Protein AF-A0A3M0CHN2-F1 (afdb_monomer)

Structure (mmCIF, N/CA/C/O backbone):
data_AF-A0A3M0CHN2-F1
#
_entry.id   AF-A0A3M0CHN2-F1
#
loop_
_atom_site.group_PDB
_atom_site.id
_atom_site.type_symbol
_atom_site.label_atom_id
_atom_site.label_alt_id
_atom_site.label_comp_id
_atom_site.label_asym_id
_atom_site.label_entity_id
_atom_site.label_seq_id
_atom_site.pdbx_PDB_ins_code
_atom_site.Cartn_x
_atom_site.Cartn_y
_atom_site.Cartn_z
_atom_site.occupancy
_atom_site.B_iso_or_equiv
_atom_site.auth_seq_id
_atom_site.auth_comp_id
_atom_site.auth_asym_id
_atom_site.auth_atom_id
_atom_site.pdbx_PDB_model_num
ATOM 1 N N . MET A 1 1 ? -21.855 -8.009 4.825 1.00 57.22 1 MET A N 1
ATOM 2 C CA . MET A 1 1 ? -21.077 -6.901 5.415 1.00 57.22 1 MET A CA 1
ATOM 3 C C . MET A 1 1 ? -20.433 -6.130 4.269 1.00 57.22 1 MET A C 1
ATOM 5 O O . MET A 1 1 ? -20.207 -6.761 3.239 1.00 57.22 1 MET A O 1
ATOM 9 N N . PRO A 1 2 ? -20.265 -4.800 4.353 1.00 64.38 2 PRO A N 1
ATOM 10 C CA . PRO A 1 2 ? -19.537 -4.045 3.330 1.00 64.38 2 PRO A CA 1
ATOM 11 C C . PRO A 1 2 ? -18.093 -4.560 3.197 1.00 64.38 2 PRO A C 1
ATOM 13 O O . PRO A 1 2 ? -17.496 -4.955 4.189 1.00 64.38 2 PRO A O 1
ATOM 16 N N . SER A 1 3 ? -17.553 -4.585 1.976 1.00 81.06 3 SER A N 1
ATOM 17 C CA . SER A 1 3 ? -16.160 -4.993 1.714 1.00 81.06 3 SER A CA 1
ATOM 18 C C . SER A 1 3 ? -15.167 -3.911 2.187 1.00 81.06 3 SER A C 1
ATOM 20 O O . SER A 1 3 ? -15.512 -2.721 2.086 1.00 81.06 3 SER A O 1
ATOM 22 N N . PRO A 1 4 ? -13.936 -4.266 2.624 1.00 80.00 4 PRO A N 1
ATOM 23 C CA . PRO A 1 4 ? -12.844 -3.310 2.846 1.00 80.00 4 PRO A CA 1
ATOM 24 C C . PRO A 1 4 ? -12.641 -2.350 1.668 1.00 80.00 4 PRO A C 1
ATOM 26 O O . PRO A 1 4 ? -12.411 -1.164 1.883 1.00 80.00 4 PRO A O 1
ATOM 29 N N . ALA A 1 5 ? -12.865 -2.830 0.441 1.00 82.88 5 ALA A N 1
ATOM 30 C CA . ALA A 1 5 ? -12.918 -2.073 -0.813 1.00 82.88 5 ALA A CA 1
ATOM 31 C C . ALA A 1 5 ? -13.613 -0.710 -0.736 1.00 82.88 5 ALA A C 1
ATOM 33 O O . ALA A 1 5 ? -13.232 0.250 -1.401 1.00 82.88 5 ALA A O 1
ATOM 34 N N . THR A 1 6 ? -14.670 -0.615 0.075 1.00 83.06 6 THR A N 1
ATOM 35 C CA . THR A 1 6 ? -15.456 0.616 0.229 1.00 83.06 6 THR A CA 1
ATOM 36 C C . THR A 1 6 ? -14.628 1.780 0.781 1.00 83.06 6 THR A C 1
ATOM 38 O O . THR A 1 6 ? -14.956 2.941 0.526 1.00 83.06 6 THR A O 1
ATOM 41 N N . LEU A 1 7 ? -13.522 1.483 1.472 1.00 82.62 7 LEU A N 1
ATOM 42 C CA . LEU A 1 7 ? -12.556 2.462 1.966 1.00 82.62 7 LEU A CA 1
ATOM 43 C C . LEU A 1 7 ? -11.724 3.101 0.840 1.00 82.62 7 LEU A C 1
ATOM 45 O O . LEU A 1 7 ? -11.161 4.172 1.057 1.00 82.62 7 LEU A O 1
ATOM 49 N N . LEU A 1 8 ? -11.690 2.509 -0.363 1.00 83.81 8 LEU A N 1
ATOM 50 C CA . LEU A 1 8 ? -10.967 3.045 -1.525 1.00 83.81 8 LEU A CA 1
ATOM 51 C C . LEU A 1 8 ? -11.693 4.218 -2.214 1.00 83.81 8 LEU A C 1
ATOM 53 O O . LEU A 1 8 ? -11.117 4.895 -3.062 1.00 83.81 8 LEU A O 1
ATOM 57 N N . THR A 1 9 ? -12.950 4.506 -1.852 1.00 78.31 9 THR A N 1
ATOM 58 C CA . THR A 1 9 ? -13.729 5.623 -2.422 1.00 78.31 9 THR A CA 1
ATOM 59 C C . THR A 1 9 ? -13.931 6.748 -1.391 1.00 78.31 9 THR A C 1
ATOM 61 O O . THR A 1 9 ? -14.669 6.545 -0.424 1.00 78.31 9 THR A O 1
ATOM 64 N N . PRO A 1 10 ? -13.313 7.942 -1.536 1.00 68.69 10 PRO A N 1
ATOM 65 C CA . PRO A 1 10 ? -13.285 8.913 -0.441 1.00 68.69 10 PRO A CA 1
ATOM 66 C C . PRO A 1 10 ? -14.470 9.898 -0.415 1.00 68.69 10 PRO A C 1
ATOM 68 O O . PRO A 1 10 ? -14.934 10.390 -1.447 1.00 68.69 10 PRO A O 1
ATOM 71 N N . ARG A 1 11 ? -14.886 10.270 0.810 1.00 56.06 11 ARG A N 1
ATOM 72 C CA . ARG A 1 11 ? -15.538 11.563 1.129 1.00 56.06 11 ARG A CA 1
ATOM 73 C C . ARG A 1 11 ? -14.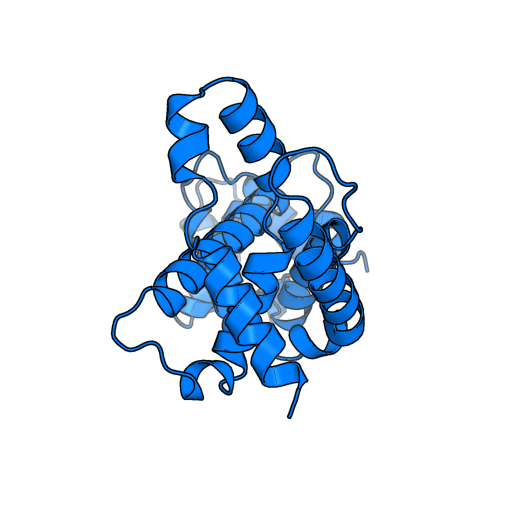883 12.265 2.334 1.00 56.06 11 ARG A C 1
ATOM 75 O O . ARG A 1 11 ? -14.636 13.457 2.235 1.00 56.06 11 ARG A O 1
ATOM 82 N N . GLU A 1 12 ? -14.517 11.539 3.398 1.00 62.62 12 GLU A N 1
ATOM 83 C CA . GLU A 1 12 ? -13.697 11.970 4.556 1.00 62.62 12 GLU A CA 1
ATOM 84 C C . GLU A 1 12 ? -13.064 10.714 5.197 1.00 62.62 12 GLU A C 1
ATOM 86 O O . GLU A 1 12 ? -13.723 9.677 5.210 1.00 62.62 12 GLU A O 1
ATOM 91 N N . GLY A 1 13 ? -11.826 10.770 5.719 1.00 81.75 13 GLY A N 1
ATOM 92 C CA . GLY A 1 13 ? -11.141 9.553 6.210 1.00 81.75 13 GLY A CA 1
ATOM 93 C C . GLY A 1 13 ? -10.117 9.708 7.340 1.00 81.75 13 GLY A C 1
ATOM 94 O O . GLY A 1 13 ? -9.654 8.695 7.854 1.00 81.75 13 GLY A O 1
ATOM 95 N N . ARG A 1 14 ? -9.781 10.931 7.790 1.00 90.44 14 ARG A N 1
ATOM 96 C CA . ARG A 1 14 ? -8.615 11.143 8.675 1.00 90.44 14 ARG A CA 1
ATOM 97 C C . ARG A 1 14 ? -8.665 10.327 9.963 1.00 90.44 14 ARG A C 1
ATOM 99 O O . ARG A 1 14 ? -7.688 9.678 10.304 1.00 90.44 14 ARG A O 1
ATOM 106 N N . THR A 1 15 ? -9.801 10.329 10.658 1.00 92.25 15 THR A N 1
ATOM 107 C CA . THR A 1 15 ? -9.949 9.563 11.902 1.00 92.25 15 THR A CA 1
ATOM 108 C C . THR A 1 15 ? -9.835 8.056 11.673 1.00 92.25 15 THR A C 1
ATOM 110 O O . THR A 1 15 ? -9.269 7.375 12.516 1.00 92.25 15 THR A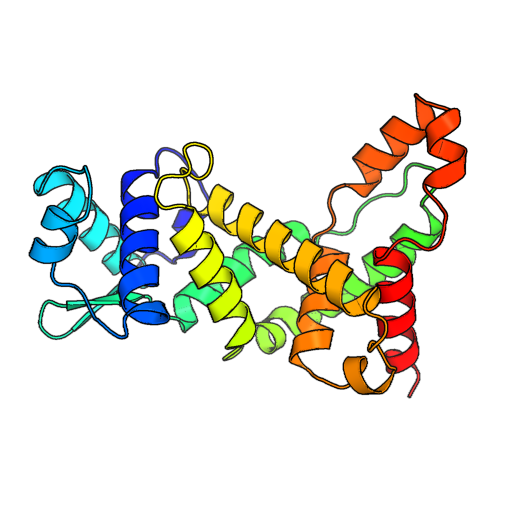 O 1
ATOM 113 N N . GLN A 1 16 ? -10.348 7.525 10.557 1.00 92.94 16 GLN A N 1
ATOM 114 C CA . GLN A 1 16 ? -10.205 6.100 10.235 1.00 92.94 16 GLN A CA 1
ATOM 115 C C . GLN A 1 16 ? -8.744 5.752 9.952 1.00 92.94 16 GLN A C 1
ATOM 117 O O . GLN A 1 16 ? -8.240 4.786 10.510 1.00 92.94 16 GLN A O 1
ATOM 122 N N . THR A 1 17 ? -8.064 6.576 9.156 1.00 94.44 17 THR A N 1
ATOM 123 C CA . THR A 1 17 ? -6.641 6.421 8.836 1.00 94.44 17 THR A CA 1
ATOM 124 C C . THR A 1 17 ? -5.770 6.483 10.090 1.00 94.44 17 THR A C 1
ATOM 126 O O . THR A 1 17 ? -4.946 5.603 10.291 1.00 94.44 17 THR A O 1
ATOM 129 N N . ASP A 1 18 ? -6.006 7.449 10.986 1.00 94.88 18 ASP A N 1
ATOM 130 C CA . ASP A 1 18 ? -5.275 7.549 12.257 1.00 94.88 18 ASP A CA 1
ATOM 131 C C . ASP A 1 18 ? -5.516 6.323 13.160 1.00 94.88 18 ASP A C 1
ATOM 133 O O . ASP A 1 18 ? -4.586 5.841 13.798 1.00 94.88 18 ASP A O 1
ATOM 137 N N . ILE A 1 19 ? -6.750 5.798 13.207 1.00 95.81 19 ILE A N 1
ATOM 138 C CA . ILE A 1 19 ? -7.059 4.567 13.955 1.00 95.81 19 ILE A CA 1
ATOM 139 C C . ILE A 1 19 ? -6.325 3.368 13.354 1.00 95.81 19 ILE A C 1
ATOM 141 O O . ILE A 1 19 ? -5.732 2.600 14.103 1.00 95.81 19 ILE A O 1
ATOM 145 N N . LEU A 1 20 ? -6.353 3.203 12.029 1.00 96.62 20 LEU A N 1
ATOM 146 C CA . LEU A 1 20 ? -5.645 2.115 11.352 1.00 96.62 20 LEU A CA 1
ATOM 147 C C . LEU A 1 20 ? -4.131 2.227 11.551 1.00 96.62 20 LEU A C 1
ATOM 149 O O . LEU A 1 20 ? -3.498 1.222 11.842 1.00 96.62 20 LEU A O 1
ATOM 153 N N . GLY A 1 21 ? -3.563 3.432 11.482 1.00 97.00 21 GLY A N 1
ATOM 154 C CA . GLY A 1 21 ? -2.145 3.664 11.755 1.00 97.00 21 GLY A CA 1
ATOM 155 C C . GLY A 1 21 ? -1.736 3.313 13.184 1.00 97.00 21 GLY A C 1
ATOM 156 O O . GLY A 1 21 ? -0.715 2.662 13.389 1.00 97.00 21 GLY A O 1
ATOM 157 N N . GLU A 1 22 ? -2.552 3.673 14.176 1.00 97.25 22 GLU A N 1
ATOM 158 C CA . GLU A 1 22 ? -2.274 3.329 15.576 1.00 97.25 22 GLU A CA 1
ATOM 159 C C . GLU A 1 22 ? -2.467 1.833 15.863 1.00 97.25 22 GLU A C 1
ATOM 161 O O . GLU A 1 22 ? -1.692 1.242 16.612 1.00 97.25 22 GLU A O 1
ATOM 166 N N . LEU A 1 23 ? -3.464 1.194 15.240 1.00 97.62 23 LEU A N 1
ATOM 167 C CA . LEU A 1 23 ? -3.626 -0.260 15.316 1.00 97.62 23 LEU A CA 1
ATOM 168 C C . LEU A 1 23 ? -2.467 -0.996 14.637 1.00 97.62 23 LEU A C 1
ATOM 170 O O . LEU A 1 23 ? -1.987 -1.979 15.192 1.00 97.62 23 LEU A O 1
ATOM 174 N N . ALA A 1 24 ? -1.993 -0.506 13.487 1.00 97.81 24 ALA A N 1
ATOM 175 C CA . ALA A 1 24 ? -0.838 -1.065 12.796 1.00 97.81 24 ALA A CA 1
ATOM 176 C C . ALA A 1 24 ? 0.424 -0.954 13.662 1.00 97.81 24 ALA A C 1
ATOM 178 O O . ALA A 1 24 ? 1.107 -1.953 13.862 1.00 97.81 24 ALA A O 1
ATOM 179 N N . ARG A 1 25 ? 0.690 0.216 14.260 1.00 97.62 25 ARG A N 1
ATOM 180 C CA . ARG A 1 25 ? 1.817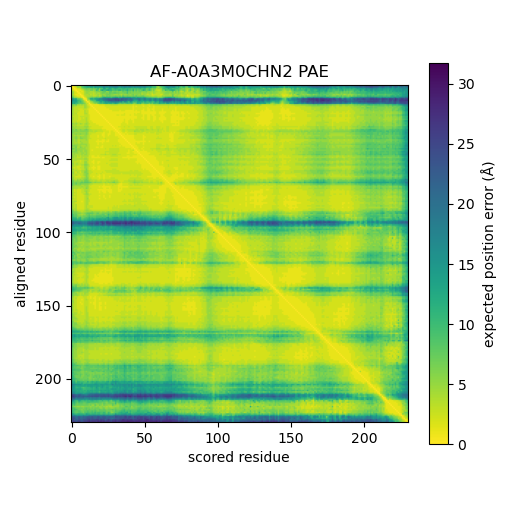 0.389 15.190 1.00 97.62 25 ARG A CA 1
ATOM 181 C C . ARG A 1 25 ? 1.743 -0.601 16.350 1.00 97.62 25 ARG A C 1
ATOM 183 O O . ARG A 1 25 ? 2.700 -1.328 16.597 1.00 97.62 25 ARG A O 1
ATOM 190 N N . ALA A 1 26 ? 0.605 -0.657 17.040 1.00 97.38 26 ALA A N 1
ATOM 191 C CA . ALA A 1 26 ? 0.453 -1.554 18.178 1.00 97.38 26 ALA A CA 1
ATOM 192 C C . ALA A 1 26 ? 0.650 -3.025 17.779 1.00 97.38 26 ALA A C 1
ATOM 194 O O . ALA A 1 26 ? 1.383 -3.745 18.447 1.00 97.38 26 ALA A O 1
ATOM 195 N N . GLN A 1 27 ? 0.049 -3.462 16.671 1.00 97.56 27 GLN A N 1
ATOM 196 C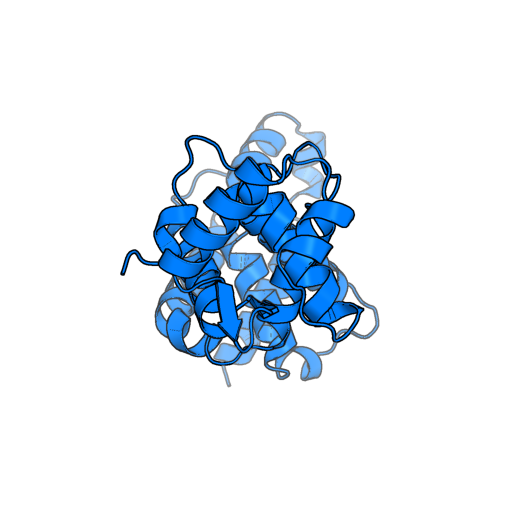 CA . GLN A 1 27 ? 0.109 -4.855 16.229 1.00 97.56 27 GLN A CA 1
ATOM 197 C C . GLN A 1 27 ? 1.496 -5.264 15.720 1.00 97.56 27 GLN A C 1
ATOM 199 O O . GLN A 1 27 ? 1.989 -6.316 16.124 1.00 97.56 27 GLN A O 1
ATOM 204 N N . PHE A 1 28 ? 2.111 -4.463 14.846 1.00 96.69 28 PHE A N 1
ATOM 205 C CA . PHE A 1 28 ? 3.305 -4.866 14.094 1.00 96.69 28 PHE A CA 1
ATOM 206 C C . PHE A 1 28 ? 4.625 -4.392 14.723 1.00 96.69 28 PHE A C 1
ATOM 208 O O . PHE A 1 28 ? 5.610 -5.122 14.634 1.00 96.69 28 PHE A O 1
ATOM 215 N N . ASP A 1 29 ? 4.649 -3.243 15.414 1.00 95.88 29 ASP A N 1
ATOM 216 C CA . ASP A 1 29 ? 5.860 -2.750 16.097 1.00 95.88 29 ASP A CA 1
ATOM 217 C C . ASP A 1 29 ? 5.890 -3.135 17.584 1.00 95.88 29 ASP A C 1
ATOM 219 O O . ASP A 1 29 ? 6.948 -3.461 18.127 1.00 95.88 29 ASP A O 1
ATOM 223 N N . GLU A 1 30 ? 4.741 -3.079 18.268 1.00 96.50 30 GLU A N 1
ATOM 224 C CA . GLU A 1 30 ? 4.663 -3.261 19.729 1.00 96.50 30 GLU A CA 1
ATOM 225 C C . GLU A 1 30 ? 4.250 -4.689 20.136 1.00 96.50 30 GLU A C 1
ATOM 227 O O . GLU A 1 30 ? 4.478 -5.095 21.277 1.00 96.50 30 GLU A O 1
ATOM 232 N N . GLY A 1 31 ? 3.668 -5.472 19.220 1.00 95.31 31 GLY A N 1
ATOM 233 C CA . GLY A 1 31 ? 3.130 -6.806 19.512 1.00 95.31 31 GLY A CA 1
ATOM 234 C C . GLY A 1 31 ? 1.909 -6.782 20.443 1.00 95.31 31 GLY A C 1
ATOM 235 O O . GLY A 1 31 ? 1.647 -7.746 21.166 1.00 95.31 31 GLY A O 1
ATOM 236 N N . GLU A 1 32 ? 1.171 -5.672 20.457 1.00 95.06 32 GLU A N 1
ATOM 237 C CA . GLU A 1 32 ? 0.014 -5.418 21.309 1.00 95.06 32 GLU A CA 1
ATOM 238 C C . GLU A 1 32 ? -1.297 -5.368 20.510 1.00 95.06 32 GLU A C 1
ATOM 240 O O . GLU A 1 32 ? -1.342 -5.101 19.312 1.00 95.06 32 GLU A O 1
ATOM 245 N N . GLN A 1 33 ? -2.415 -5.574 21.208 1.00 95.75 33 GLN A N 1
ATOM 246 C CA . GLN A 1 33 ? -3.750 -5.291 20.680 1.00 95.75 33 GLN A CA 1
ATOM 247 C C . GLN A 1 33 ? -4.450 -4.276 21.575 1.00 95.75 33 GLN A C 1
ATOM 249 O O . GLN A 1 33 ? -4.505 -4.448 22.801 1.00 95.75 33 GLN A O 1
ATOM 254 N N . LEU A 1 34 ? -5.049 -3.253 20.971 1.00 96.38 34 LEU A N 1
ATOM 255 C CA . LEU A 1 34 ? -5.567 -2.104 21.709 1.00 96.38 34 LEU A CA 1
ATOM 256 C C . LEU A 1 34 ? -7.053 -2.231 22.027 1.00 96.38 34 LEU A C 1
ATOM 258 O O . LEU A 1 34 ? -7.876 -2.600 21.195 1.00 96.38 34 LEU A O 1
ATOM 262 N N . ARG A 1 35 ? -7.435 -1.831 23.232 1.00 96.56 35 ARG A N 1
ATOM 263 C CA . ARG A 1 35 ? -8.817 -1.536 23.612 1.00 96.56 35 ARG A CA 1
ATOM 264 C C . ARG A 1 35 ? -9.209 -0.158 23.097 1.00 96.56 35 ARG A C 1
ATOM 266 O O . ARG A 1 35 ? -8.384 0.739 22.953 1.00 96.56 35 ARG A O 1
ATOM 273 N N . GLN A 1 36 ? -10.514 0.083 22.968 1.00 95.50 36 GLN A N 1
ATOM 274 C CA . GLN A 1 36 ? -11.023 1.402 22.565 1.00 95.50 36 GLN A CA 1
ATOM 275 C C . GLN A 1 36 ? -10.527 2.541 23.469 1.00 95.50 36 GLN A C 1
ATOM 277 O O . GLN A 1 36 ? -10.271 3.639 22.991 1.00 95.50 36 GLN A O 1
ATOM 282 N N . ARG A 1 37 ? -10.415 2.298 24.781 1.00 96.19 37 ARG A N 1
ATOM 283 C CA . ARG A 1 37 ? -9.900 3.304 25.718 1.00 96.19 37 ARG A CA 1
ATOM 284 C C . ARG A 1 37 ? -8.453 3.679 25.390 1.00 96.19 37 ARG A C 1
ATOM 286 O O . ARG A 1 37 ? -8.139 4.857 25.407 1.00 96.19 37 ARG A O 1
ATOM 293 N N . GLU A 1 38 ? -7.619 2.698 25.065 1.00 97.62 38 GLU A N 1
ATOM 294 C CA . GLU A 1 38 ? -6.212 2.921 24.722 1.00 97.62 38 GLU A CA 1
ATOM 295 C C . GLU A 1 38 ? -6.106 3.717 23.413 1.00 97.62 38 GLU A C 1
ATOM 297 O O . GLU A 1 38 ? -5.375 4.698 23.365 1.00 97.62 38 GLU A O 1
ATOM 302 N N . LEU A 1 39 ? -6.935 3.413 22.406 1.00 95.81 39 LEU A N 1
ATOM 303 C CA . LEU A 1 39 ? -7.033 4.233 21.187 1.00 95.81 39 LEU A CA 1
ATOM 304 C C . LEU A 1 39 ? -7.418 5.693 21.482 1.00 95.81 39 LEU A C 1
ATOM 306 O O . LEU A 1 39 ? -6.871 6.608 20.877 1.00 95.81 39 LEU A O 1
ATOM 310 N N . VAL A 1 40 ? -8.352 5.929 22.409 1.00 96.38 40 VAL A N 1
ATOM 311 C CA . VAL A 1 40 ? -8.747 7.291 22.820 1.00 96.38 40 VAL A CA 1
ATOM 312 C C . VAL A 1 40 ? -7.612 8.019 23.538 1.00 96.38 40 VAL A C 1
ATOM 314 O O . VAL A 1 40 ? -7.477 9.225 23.370 1.00 96.38 40 VAL A O 1
ATOM 317 N N . ASP A 1 41 ? -6.810 7.301 24.322 1.00 96.25 41 ASP A N 1
ATOM 318 C CA . ASP A 1 41 ? -5.687 7.880 25.061 1.00 96.25 41 ASP A CA 1
ATOM 319 C C . ASP A 1 41 ? -4.500 8.213 24.127 1.00 96.25 41 ASP A C 1
ATOM 321 O O . ASP A 1 41 ? -3.749 9.148 24.405 1.00 96.25 41 ASP A O 1
ATOM 325 N N . ARG A 1 42 ? -4.342 7.480 23.013 1.00 95.00 42 ARG A N 1
ATOM 326 C CA . ARG A 1 42 ? -3.236 7.647 22.048 1.00 95.00 42 ARG A CA 1
ATOM 327 C C . ARG A 1 42 ? -3.547 8.607 20.892 1.00 95.00 42 ARG A C 1
ATOM 329 O O . ARG A 1 42 ? -2.634 9.218 20.340 1.00 95.00 42 ARG A O 1
ATOM 336 N N . LEU A 1 43 ? -4.818 8.769 20.524 1.00 94.00 43 LEU A N 1
ATOM 337 C CA . LEU A 1 43 ? -5.225 9.556 19.357 1.00 94.00 43 LEU A CA 1
ATOM 338 C C . LEU A 1 43 ? -5.767 10.945 19.730 1.00 94.00 43 LEU A C 1
ATOM 340 O O . LEU A 1 43 ? -6.474 11.090 20.725 1.00 94.00 43 LEU A O 1
ATOM 344 N N . PRO A 1 44 ? -5.579 11.974 18.879 1.00 92.06 44 PRO A N 1
ATOM 345 C CA . PRO A 1 44 ? -6.095 13.327 19.119 1.00 92.06 44 PRO A CA 1
ATOM 346 C C . PRO A 1 44 ? -7.615 13.461 18.876 1.00 92.06 44 PRO A C 1
ATOM 348 O O . PRO A 1 44 ? -8.129 14.565 18.685 1.00 92.06 44 PRO A O 1
ATOM 351 N N . HIS A 1 45 ? -8.350 12.347 18.848 1.00 93.25 45 HIS A N 1
ATOM 352 C CA . HIS A 1 45 ? -9.763 12.283 18.476 1.00 93.25 45 HIS A CA 1
ATOM 353 C C . HIS A 1 45 ? -10.657 12.115 19.705 1.00 93.25 45 HIS A C 1
ATOM 355 O O . HIS A 1 45 ? -10.303 11.467 20.685 1.00 93.25 45 HIS A O 1
ATOM 361 N N . SER A 1 46 ? -11.875 12.659 19.649 1.00 94.69 46 SER A N 1
ATOM 362 C CA . SER A 1 46 ? -12.833 12.476 20.745 1.00 94.69 46 SER A CA 1
ATOM 363 C C . SER A 1 46 ? -13.227 11.003 20.923 1.00 94.69 46 SER A C 1
ATOM 365 O O . SER A 1 46 ? -13.321 10.251 19.950 1.00 94.69 46 SER A O 1
ATOM 367 N N . LYS A 1 47 ? -13.591 10.608 22.152 1.00 95.44 47 LYS A N 1
ATOM 368 C CA . LYS A 1 47 ? -14.123 9.264 22.449 1.00 95.44 47 LYS A CA 1
ATOM 369 C C . LYS A 1 47 ? -15.256 8.848 21.504 1.00 95.44 47 LYS A C 1
ATOM 371 O O . LYS A 1 47 ? -15.297 7.699 21.071 1.00 95.44 47 LYS A O 1
ATOM 376 N N . GLY A 1 48 ? -16.170 9.770 21.190 1.00 95.50 48 GLY A N 1
ATOM 377 C CA . GLY A 1 48 ? -17.283 9.516 20.272 1.00 95.50 48 GLY A CA 1
ATOM 378 C C . GLY A 1 48 ? -16.817 9.265 18.836 1.00 95.50 48 GLY A C 1
ATOM 379 O O . GLY A 1 48 ? -17.308 8.343 18.189 1.00 95.50 48 GLY A O 1
ATOM 380 N N . ALA A 1 49 ? -15.830 10.032 18.360 1.00 94.19 49 ALA A N 1
ATOM 381 C CA . ALA A 1 49 ? -15.248 9.854 17.031 1.00 94.19 49 ALA A CA 1
ATOM 382 C C . ALA A 1 49 ? -14.497 8.521 16.907 1.00 94.19 49 ALA A C 1
ATOM 384 O O . ALA A 1 49 ? -14.714 7.805 15.929 1.00 94.19 49 ALA A O 1
ATOM 385 N N . VAL A 1 50 ? -13.690 8.154 17.909 1.00 95.50 50 VAL A N 1
ATOM 386 C CA . VAL A 1 50 ? -13.000 6.853 17.941 1.00 95.50 50 VAL A CA 1
ATOM 387 C C . VAL A 1 50 ? -14.015 5.711 17.961 1.00 95.50 50 VAL A C 1
ATOM 389 O O . VAL A 1 50 ? -13.938 4.817 17.127 1.00 95.50 50 VAL A O 1
ATOM 392 N N . SER A 1 51 ? -15.021 5.776 18.844 1.00 94.12 51 SER A N 1
ATOM 393 C CA . SER A 1 51 ? -16.062 4.742 18.955 1.00 94.12 51 SER A CA 1
ATOM 394 C C . SER A 1 51 ? -16.813 4.509 17.647 1.00 94.12 51 SER A C 1
ATOM 396 O O . SER A 1 51 ? -17.058 3.369 17.270 1.00 94.12 51 SER A O 1
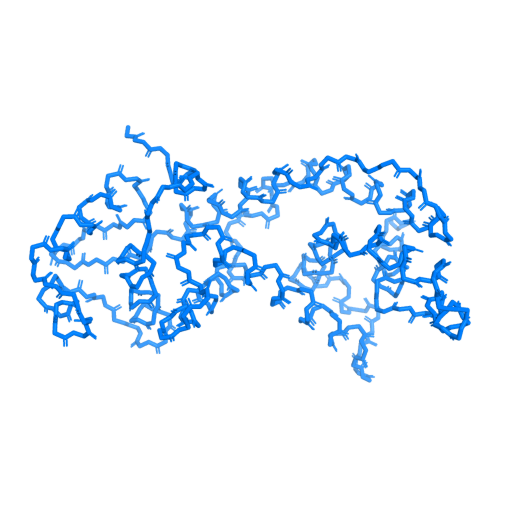ATOM 398 N N . ASN A 1 52 ? -17.202 5.589 16.969 1.00 93.75 52 ASN A N 1
ATOM 399 C CA . ASN A 1 52 ? -17.959 5.505 15.726 1.00 93.75 52 ASN A CA 1
ATOM 400 C C . ASN A 1 52 ? -17.104 4.927 14.589 1.00 93.75 52 ASN A C 1
ATOM 402 O O . ASN A 1 52 ? -17.568 4.085 13.830 1.00 93.75 52 ASN A O 1
ATOM 406 N N . ASN A 1 53 ? -15.850 5.372 14.466 1.00 93.81 53 ASN A N 1
ATOM 407 C CA . ASN A 1 53 ? -14.995 4.959 13.356 1.00 93.81 53 ASN A CA 1
ATOM 408 C C . ASN A 1 53 ? -14.413 3.556 13.538 1.00 93.81 53 ASN A C 1
ATOM 410 O O . ASN A 1 53 ? -14.350 2.830 12.553 1.00 93.81 53 ASN A O 1
ATOM 414 N N . VAL A 1 54 ? -14.065 3.138 14.762 1.00 93.81 54 VAL A N 1
ATOM 415 C CA . VAL A 1 54 ? -13.619 1.754 15.000 1.00 93.81 54 VAL A CA 1
ATOM 416 C C . VAL A 1 54 ? -14.744 0.755 14.716 1.00 93.81 54 VAL A C 1
ATOM 418 O O . VAL A 1 54 ? -14.496 -0.268 14.094 1.00 93.81 54 VAL A O 1
ATOM 421 N N . GLY A 1 55 ? -15.995 1.092 15.066 1.00 91.19 55 GLY A N 1
ATOM 422 C CA . GLY A 1 55 ? -17.164 0.279 14.716 1.00 91.19 55 GLY A CA 1
ATOM 423 C C . GLY A 1 55 ? -17.352 0.157 13.203 1.00 91.19 55 GLY A C 1
ATOM 424 O O . GLY A 1 55 ? -17.483 -0.946 12.692 1.00 91.19 55 GLY A O 1
ATOM 425 N N . LYS A 1 56 ? -17.252 1.272 12.466 1.00 91.56 56 LYS A N 1
ATOM 426 C CA . LYS A 1 56 ? -17.313 1.253 10.994 1.00 91.56 56 LYS A CA 1
ATOM 427 C C . LYS A 1 56 ? -16.205 0.413 10.360 1.00 91.56 56 LYS A C 1
ATOM 429 O O . LYS A 1 56 ? -16.465 -0.266 9.379 1.00 91.56 56 LYS A O 1
ATOM 434 N N . LEU A 1 57 ? -14.981 0.485 10.883 1.00 93.25 57 LEU A N 1
ATOM 435 C CA . LEU A 1 57 ? -13.855 -0.322 10.398 1.00 93.25 57 LEU A CA 1
ATOM 436 C C . LEU A 1 57 ? -14.038 -1.812 10.722 1.00 93.25 57 LEU A C 1
ATOM 438 O O . LEU A 1 57 ? -13.625 -2.669 9.943 1.00 93.25 57 LEU A O 1
ATOM 442 N N . ALA A 1 58 ? -14.689 -2.125 11.843 1.00 93.44 58 ALA A N 1
ATOM 443 C CA . ALA A 1 58 ? -15.077 -3.493 12.154 1.00 93.44 58 ALA A CA 1
ATOM 444 C C . ALA A 1 58 ? -16.175 -4.005 11.211 1.00 93.44 58 ALA A C 1
ATOM 446 O O . ALA A 1 58 ? -16.099 -5.134 10.732 1.00 93.44 58 ALA A O 1
ATOM 447 N N . ASP A 1 59 ? -17.144 -3.157 10.854 1.00 91.38 59 ASP A N 1
ATOM 448 C CA . ASP A 1 59 ? -18.201 -3.502 9.897 1.00 91.38 59 ASP A CA 1
ATOM 449 C C . ASP A 1 59 ? -17.657 -3.816 8.491 1.00 91.38 59 ASP A C 1
ATOM 451 O O . ASP A 1 59 ? -18.296 -4.571 7.754 1.00 91.38 59 ASP A O 1
ATOM 455 N N . THR A 1 60 ? -16.499 -3.260 8.101 1.00 90.25 60 THR A N 1
ATOM 456 C CA . THR A 1 60 ? -15.838 -3.607 6.829 1.00 90.25 60 THR A CA 1
ATOM 457 C C . THR A 1 60 ? -15.049 -4.912 6.895 1.00 90.25 60 THR A C 1
ATOM 459 O O . THR A 1 60 ? -14.579 -5.376 5.863 1.00 90.25 60 THR A O 1
ATOM 462 N N . GLY A 1 61 ? -14.854 -5.490 8.083 1.00 92.25 61 GLY A N 1
ATOM 463 C CA . GLY A 1 61 ? -14.002 -6.663 8.294 1.00 92.25 61 GLY A CA 1
ATOM 464 C C . GLY A 1 61 ? -12.497 -6.380 8.252 1.00 92.25 61 GLY A C 1
ATOM 465 O O . GLY A 1 61 ? -11.719 -7.313 8.383 1.00 92.25 61 GLY A O 1
ATOM 466 N N . LEU A 1 62 ? -12.074 -5.116 8.101 1.00 94.69 62 LEU A N 1
ATOM 467 C CA . LEU A 1 62 ? -10.649 -4.751 8.119 1.00 94.69 62 LEU A CA 1
ATOM 468 C C . LEU A 1 62 ? -10.088 -4.742 9.547 1.00 94.69 62 LEU A C 1
ATOM 470 O O . LEU A 1 62 ? -8.907 -4.998 9.761 1.00 94.69 62 LEU A O 1
ATOM 474 N N . VAL A 1 63 ? -10.937 -4.429 10.525 1.00 96.50 63 VAL A N 1
ATOM 475 C CA . VAL A 1 63 ? -10.595 -4.477 11.946 1.00 96.50 63 VAL A CA 1
ATOM 476 C C . VAL A 1 63 ? -11.405 -5.582 12.609 1.00 96.50 63 VAL A C 1
ATOM 478 O O . VAL A 1 63 ? -12.624 -5.634 12.481 1.00 96.50 63 VAL A O 1
ATOM 481 N N . VAL A 1 64 ? -10.743 -6.451 13.360 1.00 96.56 64 VAL A N 1
ATOM 482 C CA . VAL A 1 64 ? -11.390 -7.529 14.115 1.00 96.56 64 VAL A CA 1
ATOM 483 C C . VAL A 1 64 ? -11.372 -7.178 15.593 1.00 96.56 64 VAL A C 1
ATOM 485 O O . VAL A 1 64 ? -10.385 -6.645 16.102 1.00 96.56 64 VAL A O 1
ATOM 488 N N . GLN A 1 65 ? -12.482 -7.462 16.279 1.00 95.19 65 GLN A N 1
ATOM 489 C CA . GLN A 1 65 ? -12.603 -7.289 17.720 1.00 95.19 65 GLN A CA 1
ATOM 490 C C . GLN A 1 65 ? -12.686 -8.643 18.430 1.00 95.19 65 GLN A C 1
ATOM 492 O O . GLN A 1 65 ? -13.648 -9.385 18.245 1.00 95.19 65 GLN A O 1
ATOM 497 N N . GLU A 1 66 ? -11.730 -8.908 19.315 1.00 93.44 66 GLU A N 1
ATOM 498 C CA . GLU A 1 66 ? -11.660 -10.104 20.163 1.00 93.44 66 GLU A CA 1
ATOM 499 C C . GLU A 1 66 ? -11.378 -9.657 21.606 1.00 93.44 66 GLU A C 1
ATOM 501 O O . GLU A 1 66 ? -10.511 -8.821 21.845 1.00 93.44 66 GLU A O 1
ATOM 506 N N . ASP A 1 67 ? -12.157 -10.127 22.586 1.00 91.69 67 ASP A N 1
ATOM 507 C CA . ASP A 1 67 ? -11.990 -9.775 24.011 1.00 91.69 67 ASP A CA 1
ATOM 508 C C . ASP A 1 67 ? -11.850 -8.262 24.298 1.00 91.69 67 ASP A C 1
ATOM 510 O O . ASP A 1 67 ? -11.067 -7.808 25.142 1.00 91.69 67 ASP A O 1
ATOM 514 N N . HIS A 1 68 ? -12.652 -7.458 23.590 1.00 91.75 68 HIS A N 1
ATOM 515 C CA . HIS A 1 68 ? -12.647 -5.988 23.628 1.00 91.75 68 HIS A CA 1
ATOM 516 C C . HIS A 1 68 ? -11.357 -5.317 23.135 1.00 91.75 68 HIS A C 1
ATOM 518 O O . HIS A 1 68 ? -11.180 -4.110 23.347 1.00 91.75 68 HIS A O 1
ATOM 524 N N . ARG A 1 69 ? -10.480 -6.069 22.476 1.00 96.19 69 ARG A N 1
ATOM 525 C CA . ARG A 1 69 ? -9.277 -5.584 21.809 1.00 96.19 69 ARG A CA 1
ATOM 526 C C . ARG A 1 69 ? -9.480 -5.605 20.303 1.00 96.19 69 ARG A C 1
ATOM 528 O O . ARG A 1 69 ? -10.229 -6.429 19.791 1.00 96.19 69 ARG A O 1
ATOM 535 N N . TYR A 1 70 ? -8.851 -4.661 19.625 1.00 97.19 70 TYR A N 1
ATOM 536 C CA . TYR A 1 70 ? -8.920 -4.489 18.186 1.00 97.19 70 TYR A CA 1
ATOM 537 C C . TYR A 1 70 ? -7.567 -4.820 17.567 1.00 97.19 70 TYR A C 1
ATOM 539 O O . TYR A 1 70 ? -6.526 -4.456 18.120 1.00 97.19 70 TYR A O 1
ATOM 547 N N . ARG A 1 71 ? -7.612 -5.476 16.409 1.00 96.38 71 ARG A N 1
ATOM 548 C CA . ARG A 1 71 ? -6.465 -5.751 15.538 1.00 96.38 71 ARG A CA 1
ATOM 549 C C . ARG A 1 71 ? -6.859 -5.560 14.079 1.00 96.38 71 ARG A C 1
ATOM 551 O O . ARG A 1 71 ? -8.048 -5.616 13.758 1.00 96.38 71 ARG A O 1
ATOM 558 N N . ILE A 1 72 ? -5.880 -5.355 13.212 1.00 97.19 72 ILE A N 1
ATOM 559 C CA . ILE A 1 72 ? -6.079 -5.388 11.765 1.00 97.19 72 ILE A CA 1
ATOM 560 C C . ILE A 1 72 ? -6.144 -6.851 11.321 1.00 97.19 72 ILE A C 1
ATOM 562 O O . ILE A 1 72 ? -5.378 -7.701 11.784 1.00 97.19 72 ILE A O 1
ATOM 566 N N . ASP A 1 73 ? -7.095 -7.150 10.444 1.00 96.88 73 ASP A N 1
ATOM 567 C CA . ASP A 1 73 ? -7.139 -8.420 9.735 1.00 96.88 73 ASP A CA 1
ATOM 568 C C . ASP A 1 73 ? -6.221 -8.355 8.511 1.00 96.88 73 ASP A C 1
ATOM 570 O O . ASP A 1 73 ? -6.441 -7.565 7.593 1.00 96.88 73 ASP A O 1
ATOM 574 N N . GLU A 1 74 ? -5.160 -9.158 8.525 1.00 96.69 74 GLU A N 1
ATOM 575 C CA . GLU A 1 74 ? -4.118 -9.142 7.495 1.00 96.69 74 GLU A CA 1
ATOM 576 C C . GLU A 1 74 ? -4.635 -9.615 6.134 1.00 96.69 74 GLU A C 1
ATOM 578 O O . GLU A 1 74 ? -4.234 -9.076 5.104 1.00 96.69 74 GLU A O 1
ATOM 583 N N . VAL A 1 75 ? -5.586 -10.553 6.115 1.00 95.31 75 VAL A N 1
ATOM 584 C CA . VAL A 1 75 ? -6.201 -11.036 4.872 1.00 95.31 75 VAL A CA 1
ATOM 585 C C . VAL A 1 75 ? -7.045 -9.926 4.254 1.00 95.31 75 VAL A C 1
ATOM 587 O O . VAL A 1 75 ? -6.885 -9.609 3.077 1.00 95.31 75 VAL A O 1
ATOM 590 N N . ALA A 1 76 ? -7.886 -9.267 5.055 1.00 94.94 76 ALA A N 1
ATOM 591 C CA . ALA A 1 76 ? -8.681 -8.128 4.601 1.00 94.94 76 ALA A CA 1
ATOM 592 C C . ALA A 1 76 ? -7.811 -6.932 4.171 1.00 94.94 76 ALA A C 1
ATOM 594 O O . ALA A 1 76 ? -8.187 -6.191 3.259 1.00 94.94 76 ALA A O 1
ATOM 595 N N . LEU A 1 77 ? -6.657 -6.738 4.817 1.00 96.00 77 LEU A N 1
ATOM 596 C CA . LEU A 1 77 ? -5.677 -5.709 4.469 1.00 96.00 77 LEU A CA 1
ATOM 597 C C . LEU A 1 77 ? -5.025 -5.985 3.105 1.00 96.00 77 LEU A C 1
ATOM 599 O O . LEU A 1 77 ? -4.937 -5.078 2.273 1.00 96.00 77 LEU A O 1
ATOM 603 N N . LEU A 1 78 ? -4.610 -7.229 2.854 1.00 96.00 78 LEU A N 1
ATOM 604 C CA . LEU A 1 78 ? -4.070 -7.648 1.559 1.00 96.00 78 LEU A CA 1
ATOM 605 C C . LEU A 1 78 ? -5.128 -7.557 0.460 1.00 96.00 78 LEU A C 1
ATOM 607 O O . LEU A 1 78 ? -4.834 -7.043 -0.616 1.00 96.00 78 LEU A O 1
ATOM 611 N N . ASP A 1 79 ? -6.367 -7.968 0.734 1.00 94.81 79 ASP A N 1
ATOM 612 C CA . ASP A 1 79 ? -7.474 -7.846 -0.219 1.00 94.81 79 ASP A CA 1
ATOM 613 C C . ASP A 1 79 ? -7.777 -6.388 -0.581 1.00 94.81 79 ASP A C 1
ATOM 615 O O . ASP A 1 79 ? -7.965 -6.065 -1.756 1.00 94.81 79 ASP A O 1
ATOM 619 N N . LEU A 1 80 ? -7.769 -5.489 0.407 1.00 94.44 80 LEU A N 1
ATOM 620 C CA . LEU A 1 80 ? -7.917 -4.052 0.181 1.00 94.44 80 LEU A CA 1
ATOM 621 C C . LEU A 1 80 ? -6.838 -3.525 -0.774 1.00 94.44 80 LEU A C 1
ATOM 623 O O . LEU A 1 80 ? -7.150 -2.801 -1.722 1.00 94.44 80 LEU A O 1
ATOM 627 N N . TYR A 1 81 ? -5.573 -3.886 -0.541 1.00 95.38 81 TYR A N 1
ATOM 628 C CA . TYR A 1 81 ? -4.482 -3.426 -1.397 1.00 95.38 81 TYR A CA 1
ATOM 629 C C . TYR A 1 81 ? -4.502 -4.097 -2.773 1.00 95.38 81 TYR A C 1
ATOM 631 O O . TYR A 1 81 ? -4.255 -3.437 -3.778 1.00 95.38 81 TYR A O 1
ATOM 639 N N . ARG A 1 82 ? -4.894 -5.371 -2.854 1.00 95.00 82 ARG A N 1
ATOM 640 C CA . ARG A 1 82 ? -5.106 -6.090 -4.117 1.00 95.00 82 ARG A CA 1
ATOM 641 C C . ARG A 1 82 ? -6.119 -5.371 -5.001 1.00 95.00 82 ARG A C 1
ATOM 643 O O . ARG A 1 82 ? -5.873 -5.188 -6.192 1.00 95.00 82 ARG A O 1
ATOM 650 N N . GLU A 1 83 ? -7.243 -4.948 -4.426 1.00 93.06 83 GLU A N 1
ATOM 651 C CA . GLU A 1 83 ? -8.258 -4.178 -5.147 1.00 93.06 83 GLU A CA 1
ATOM 652 C C . GLU A 1 83 ? -7.736 -2.811 -5.600 1.00 93.06 83 GLU A C 1
ATOM 654 O O . GLU A 1 83 ? -7.979 -2.420 -6.742 1.00 93.06 83 GLU A O 1
ATOM 659 N N . HIS A 1 84 ? -6.964 -2.119 -4.754 1.00 92.94 84 HIS A N 1
ATOM 660 C CA . HIS A 1 84 ? -6.267 -0.891 -5.148 1.00 92.94 84 HIS A CA 1
ATOM 661 C C . HIS A 1 84 ? -5.350 -1.133 -6.348 1.00 92.94 84 HIS A C 1
ATOM 663 O O . HIS A 1 84 ? -5.461 -0.418 -7.338 1.00 92.94 84 HIS A O 1
ATOM 669 N N . VAL A 1 85 ? -4.499 -2.162 -6.315 1.00 92.75 85 VAL A N 1
ATOM 670 C CA . VAL A 1 85 ? -3.585 -2.477 -7.423 1.00 92.75 85 VAL A CA 1
ATOM 671 C C . VAL A 1 85 ? -4.353 -2.827 -8.700 1.00 92.75 85 VAL A C 1
ATOM 673 O O . VAL A 1 85 ? -3.996 -2.327 -9.767 1.00 92.75 85 VAL A O 1
ATOM 676 N N . ASP A 1 86 ? -5.434 -3.615 -8.623 1.00 90.56 86 ASP A N 1
ATOM 677 C CA . ASP A 1 86 ? -6.216 -4.015 -9.810 1.00 90.56 86 ASP A CA 1
ATOM 678 C C . ASP A 1 86 ? -6.791 -2.811 -10.576 1.00 90.56 86 ASP A C 1
ATOM 680 O O . ASP A 1 86 ? -6.871 -2.847 -11.810 1.00 90.56 86 ASP A O 1
ATOM 684 N N . MET A 1 87 ? -7.103 -1.706 -9.880 1.00 84.00 87 MET A N 1
ATOM 685 C CA . MET A 1 87 ? -7.536 -0.450 -10.511 1.00 84.00 87 MET A CA 1
ATOM 686 C C . MET A 1 87 ? -6.479 0.149 -11.456 1.00 84.00 87 MET A C 1
ATOM 688 O O . MET A 1 87 ? -6.837 0.901 -12.366 1.00 84.00 87 MET A O 1
ATOM 692 N N . TYR A 1 88 ? -5.199 -0.190 -11.277 1.00 77.75 88 TYR A N 1
ATOM 693 C CA . TYR A 1 88 ? -4.066 0.370 -12.026 1.00 77.75 88 TYR A CA 1
ATOM 694 C C . TYR A 1 88 ? -3.414 -0.612 -13.007 1.00 77.75 88 TYR A C 1
ATOM 696 O O . TYR A 1 88 ? -2.497 -0.235 -13.734 1.00 77.75 88 TYR A O 1
ATOM 704 N N . LEU A 1 89 ? -3.906 -1.850 -13.104 1.00 84.19 89 LEU A N 1
ATOM 705 C CA . LEU A 1 89 ? -3.389 -2.849 -14.053 1.00 84.19 89 LEU A CA 1
ATOM 706 C C . LEU A 1 89 ? -3.956 -2.708 -15.471 1.00 84.19 89 LEU A C 1
ATOM 708 O O . LEU A 1 89 ? -3.696 -3.544 -16.340 1.00 84.19 89 LEU A O 1
ATOM 712 N N . ALA A 1 90 ? -4.746 -1.665 -15.731 1.00 81.50 90 ALA A N 1
ATOM 713 C CA . ALA A 1 90 ? -5.184 -1.351 -17.081 1.00 81.50 90 ALA A CA 1
ATOM 714 C C . ALA A 1 90 ? -3.973 -1.035 -17.974 1.00 81.50 90 ALA A C 1
ATOM 716 O O . ALA A 1 90 ? -3.057 -0.316 -17.579 1.00 81.50 90 ALA A O 1
ATOM 717 N N . ARG A 1 91 ? -3.982 -1.564 -19.203 1.00 80.69 91 ARG A N 1
ATOM 718 C CA . ARG A 1 91 ? -2.940 -1.268 -20.194 1.00 80.69 91 ARG A CA 1
ATOM 719 C C . ARG A 1 91 ? -2.914 0.228 -20.500 1.00 80.69 91 ARG A C 1
ATOM 721 O O . ARG A 1 91 ? -3.960 0.842 -20.723 1.00 80.69 91 ARG A O 1
ATOM 728 N N . GLU A 1 92 ? -1.716 0.785 -20.575 1.00 76.38 92 GLU A N 1
ATOM 729 C CA . GLU A 1 92 ? -1.492 2.165 -21.004 1.00 76.38 92 GLU A CA 1
ATOM 730 C C . GLU A 1 92 ? -1.322 2.232 -22.526 1.00 76.38 92 GLU A C 1
ATOM 732 O O . GLU A 1 92 ? -0.949 1.251 -23.174 1.00 76.38 92 GLU A O 1
ATOM 737 N N . ARG A 1 93 ? -1.633 3.396 -23.106 1.00 72.69 93 ARG A N 1
ATOM 738 C CA . ARG A 1 93 ? -1.439 3.677 -24.534 1.00 72.69 93 ARG A CA 1
ATOM 739 C C . ARG A 1 93 ? -0.137 4.449 -24.734 1.00 72.69 93 ARG A C 1
ATOM 741 O O . ARG A 1 93 ? 0.148 5.336 -23.936 1.00 72.69 93 ARG A O 1
ATOM 748 N N . ALA A 1 94 ? 0.586 4.097 -25.795 1.00 62.03 94 ALA A N 1
ATOM 749 C CA . ALA A 1 94 ? 1.846 4.707 -26.211 1.00 62.03 94 ALA A CA 1
ATOM 750 C C . ALA A 1 94 ? 1.697 6.202 -26.495 1.00 62.03 94 ALA A C 1
ATOM 752 O O . ALA A 1 94 ? 0.745 6.603 -27.173 1.00 62.03 94 ALA A O 1
ATOM 753 N N . ASP A 1 95 ? 2.630 6.991 -25.957 1.00 60.38 95 ASP A N 1
ATOM 754 C CA . ASP A 1 95 ? 2.818 8.399 -26.305 1.00 60.38 95 ASP A CA 1
ATOM 755 C C . ASP A 1 95 ? 4.196 8.893 -25.805 1.00 60.38 95 ASP A C 1
ATOM 757 O O . ASP A 1 95 ? 4.310 9.498 -24.732 1.00 60.38 95 ASP A O 1
ATOM 761 N N . GLY A 1 96 ? 5.271 8.624 -26.558 1.00 67.00 96 GLY A N 1
ATOM 762 C CA . GLY A 1 96 ? 6.545 9.335 -26.393 1.00 67.00 96 GLY A CA 1
ATOM 763 C C . GLY A 1 96 ? 7.810 8.468 -26.458 1.00 67.00 96 GLY A C 1
ATOM 764 O O . GLY A 1 96 ? 7.820 7.412 -27.074 1.00 67.00 96 GLY A O 1
ATOM 765 N N . PRO A 1 97 ? 8.926 8.912 -25.849 1.00 67.56 97 PRO A N 1
ATOM 766 C CA . PRO A 1 97 ? 10.239 8.277 -26.018 1.00 67.56 97 PRO A CA 1
ATOM 767 C C . PRO A 1 97 ? 10.398 6.917 -25.309 1.00 67.56 97 PRO A C 1
ATOM 769 O O . PRO A 1 97 ? 11.474 6.337 -25.377 1.00 67.56 97 PRO A O 1
ATOM 772 N N . PHE A 1 98 ? 9.356 6.413 -24.640 1.00 72.56 98 PHE A N 1
ATOM 773 C CA . PHE A 1 98 ? 9.375 5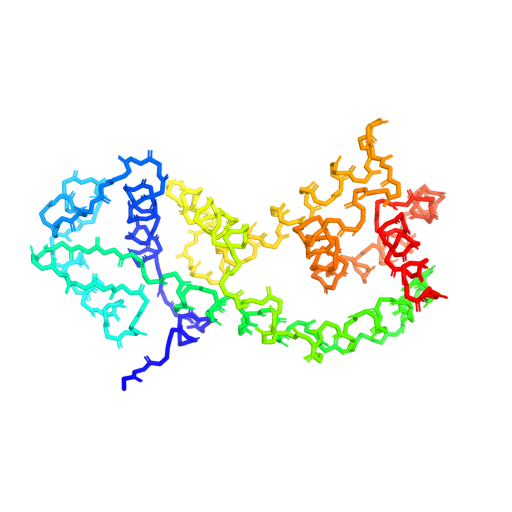.180 -23.839 1.00 72.56 98 PHE A CA 1
ATOM 774 C C . PHE A 1 98 ? 8.500 4.065 -24.436 1.00 72.56 98 PHE A C 1
ATOM 776 O O . PHE A 1 98 ? 8.078 3.164 -23.714 1.00 72.56 98 PHE A O 1
ATOM 783 N N . ASP A 1 99 ? 8.169 4.132 -25.728 1.00 73.44 99 ASP A N 1
ATOM 784 C CA . ASP A 1 99 ? 7.225 3.198 -26.359 1.00 73.44 99 ASP A CA 1
ATOM 785 C C . ASP A 1 99 ? 7.678 1.724 -26.251 1.00 73.44 99 ASP A C 1
ATOM 787 O O . ASP A 1 99 ? 6.866 0.865 -25.905 1.00 73.44 99 ASP A O 1
ATOM 791 N N . ASP A 1 100 ? 8.972 1.432 -26.431 1.00 72.31 100 ASP A N 1
ATOM 792 C CA . ASP A 1 100 ? 9.513 0.066 -26.299 1.00 72.31 100 ASP A CA 1
ATOM 793 C C . ASP A 1 100 ? 9.447 -0.455 -24.847 1.00 72.31 100 ASP A C 1
ATOM 795 O O . ASP A 1 100 ? 9.137 -1.623 -24.599 1.00 72.31 100 ASP A O 1
ATOM 799 N N . GLU A 1 101 ? 9.692 0.415 -23.859 1.00 75.12 101 GLU A N 1
ATOM 800 C CA . GLU A 1 101 ? 9.536 0.070 -22.439 1.00 75.12 101 GLU A CA 1
ATOM 801 C C . GLU A 1 101 ? 8.065 -0.181 -22.087 1.00 75.12 101 GLU A C 1
ATOM 803 O O . GLU A 1 101 ? 7.748 -1.032 -21.253 1.00 75.12 101 GLU A O 1
ATOM 808 N N . LEU A 1 102 ? 7.150 0.548 -22.729 1.00 79.12 102 LEU A N 1
ATOM 809 C CA . LEU A 1 102 ? 5.723 0.460 -22.460 1.00 79.12 102 LEU A CA 1
ATOM 810 C C . LEU A 1 102 ? 5.135 -0.895 -22.854 1.00 79.12 102 LEU A C 1
ATOM 812 O O . LEU A 1 102 ? 4.270 -1.406 -22.136 1.00 79.12 102 LEU A O 1
ATOM 816 N N . ASP A 1 103 ? 5.587 -1.483 -23.960 1.00 81.88 103 ASP A N 1
ATOM 817 C CA . ASP A 1 103 ? 5.150 -2.820 -24.367 1.00 81.88 103 ASP A CA 1
ATOM 818 C C . ASP A 1 103 ? 5.584 -3.872 -23.340 1.00 81.88 103 ASP A C 1
ATOM 820 O O . ASP A 1 103 ? 4.735 -4.611 -22.831 1.00 81.88 103 ASP A O 1
ATOM 824 N N . ALA A 1 104 ? 6.854 -3.847 -22.918 1.00 83.19 104 ALA A N 1
ATOM 825 C CA . ALA A 1 104 ? 7.368 -4.743 -21.879 1.00 83.19 104 ALA A CA 1
ATOM 826 C C . ALA A 1 104 ? 6.612 -4.586 -20.546 1.00 83.19 104 ALA A C 1
ATOM 828 O O . ALA A 1 104 ? 6.263 -5.569 -19.887 1.00 83.19 104 ALA A O 1
ATOM 829 N N . VAL A 1 105 ? 6.287 -3.352 -20.153 1.00 84.00 105 VAL A N 1
ATOM 830 C CA . VAL A 1 105 ? 5.480 -3.097 -18.952 1.00 84.00 105 VAL A CA 1
ATOM 831 C C . VAL A 1 105 ? 4.056 -3.611 -19.116 1.00 84.00 105 VAL A C 1
ATOM 833 O O . VAL A 1 105 ? 3.492 -4.183 -18.184 1.00 84.00 105 VAL A O 1
ATOM 836 N N . ASN A 1 106 ? 3.429 -3.381 -20.268 1.00 86.81 106 ASN A N 1
ATOM 837 C CA . ASN A 1 106 ? 2.062 -3.823 -20.520 1.00 86.81 106 ASN A CA 1
ATOM 838 C C . ASN A 1 106 ? 1.948 -5.357 -20.514 1.00 86.81 106 ASN A C 1
ATOM 840 O O . ASN A 1 106 ? 0.905 -5.894 -20.112 1.00 86.81 106 ASN A O 1
ATOM 844 N N . ASP A 1 107 ? 3.009 -6.060 -20.901 1.00 87.12 107 ASP A N 1
ATOM 845 C CA . ASP A 1 107 ? 3.115 -7.511 -20.753 1.00 87.12 107 ASP A CA 1
ATOM 846 C C . ASP A 1 107 ? 3.208 -7.905 -19.275 1.00 87.12 107 ASP A C 1
ATOM 848 O O . ASP A 1 107 ? 2.400 -8.715 -18.810 1.00 87.12 107 ASP A O 1
ATOM 852 N N . GLN A 1 108 ? 4.060 -7.234 -18.490 1.00 88.06 108 GLN A N 1
ATOM 853 C CA . GLN A 1 108 ? 4.127 -7.442 -17.037 1.00 88.06 108 GLN A CA 1
ATOM 854 C C . GLN A 1 108 ? 2.804 -7.116 -16.324 1.00 88.06 108 GLN A C 1
ATOM 856 O O . GLN A 1 108 ? 2.401 -7.846 -15.420 1.00 88.06 108 GLN A O 1
ATOM 861 N N . ARG A 1 109 ? 2.059 -6.083 -16.743 1.00 89.00 109 ARG A N 1
ATOM 862 C CA . ARG A 1 109 ? 0.708 -5.779 -16.224 1.00 89.00 109 ARG A CA 1
ATOM 863 C C . ARG A 1 109 ? -0.275 -6.905 -16.508 1.00 89.00 109 ARG A C 1
ATOM 865 O O . ARG A 1 109 ? -1.062 -7.275 -15.639 1.00 89.00 109 ARG A O 1
ATOM 872 N N . THR A 1 110 ? -0.225 -7.450 -17.721 1.00 89.25 110 THR A N 1
ATOM 873 C CA . THR A 1 110 ? -1.086 -8.565 -18.129 1.00 89.25 110 THR A CA 1
ATOM 874 C C . THR A 1 110 ? -0.793 -9.801 -17.284 1.00 89.25 110 THR A C 1
ATOM 876 O O . THR A 1 110 ? -1.725 -10.434 -16.789 1.00 89.25 110 THR A O 1
ATOM 879 N N . GLU A 1 111 ? 0.485 -10.110 -17.071 1.00 88.62 111 GLU A N 1
ATOM 880 C CA . GLU A 1 111 ? 0.893 -11.260 -16.268 1.00 88.62 111 GLU A CA 1
ATOM 881 C C . GLU A 1 111 ? 0.582 -11.066 -14.780 1.00 88.62 111 GLU A C 1
ATOM 883 O O . GLU A 1 111 ? -0.034 -11.928 -14.153 1.00 88.62 111 GLU A O 1
ATOM 888 N N . THR A 1 112 ? 0.877 -9.885 -14.233 1.00 89.06 112 THR A N 1
ATOM 889 C CA . THR A 1 112 ? 0.528 -9.525 -12.848 1.00 89.06 112 THR A CA 1
ATOM 890 C C . THR A 1 112 ? -0.972 -9.633 -12.605 1.00 89.06 112 THR A C 1
ATOM 892 O O . THR A 1 112 ? -1.387 -10.171 -11.586 1.00 89.06 112 THR A O 1
ATOM 895 N N . LYS A 1 113 ? -1.808 -9.201 -13.557 1.00 89.69 113 LYS A N 1
ATOM 896 C CA . LYS A 1 113 ? -3.267 -9.323 -13.438 1.00 89.69 113 LYS A CA 1
ATOM 897 C C . LYS A 1 113 ? -3.736 -10.781 -13.391 1.00 89.69 113 LYS A C 1
ATOM 899 O O . LYS A 1 113 ? -4.707 -11.070 -12.698 1.00 89.69 113 LYS A O 1
ATOM 904 N N . ARG A 1 114 ? -3.068 -11.702 -14.096 1.00 88.44 114 ARG A N 1
ATOM 905 C CA . ARG A 1 114 ? -3.384 -13.143 -14.036 1.00 88.44 114 ARG A CA 1
ATOM 906 C C . ARG A 1 114 ? -3.008 -13.760 -12.694 1.00 88.44 114 ARG A C 1
ATOM 908 O O . ARG A 1 114 ? -3.758 -14.588 -12.193 1.00 88.44 114 ARG A O 1
ATOM 915 N N . GLN A 1 115 ? -1.878 -13.339 -12.132 1.00 88.25 115 GLN A N 1
ATOM 916 C CA . GLN A 1 115 ? -1.319 -13.885 -10.892 1.00 88.25 115 GLN A CA 1
ATOM 917 C C . GLN A 1 115 ? -1.734 -13.101 -9.639 1.00 88.25 115 GLN A C 1
ATOM 919 O O . GLN A 1 115 ? -1.274 -13.401 -8.544 1.00 88.25 115 GLN A O 1
ATOM 924 N N . LEU A 1 116 ? -2.593 -12.087 -9.782 1.00 87.25 116 LEU A N 1
ATOM 925 C CA . LEU A 1 116 ? -2.949 -11.174 -8.697 1.00 87.25 116 LEU A CA 1
ATOM 926 C C . LEU A 1 116 ? -3.468 -11.878 -7.430 1.00 87.25 116 LEU A C 1
ATOM 928 O O . LEU A 1 116 ? -3.071 -11.466 -6.344 1.00 87.25 116 LEU A O 1
ATOM 932 N N . PRO A 1 117 ? -4.326 -12.917 -7.517 1.00 86.19 117 PRO A N 1
ATOM 933 C CA . PRO A 1 117 ? -4.763 -13.642 -6.326 1.00 86.19 117 PRO A CA 1
ATOM 934 C C . PRO A 1 117 ? -3.601 -14.316 -5.590 1.00 86.19 117 PRO A C 1
ATOM 936 O O . PRO A 1 117 ? -3.521 -14.217 -4.372 1.00 86.19 117 PRO A O 1
ATOM 939 N N . ASP A 1 118 ? -2.685 -14.943 -6.330 1.00 86.81 118 ASP A N 1
ATOM 940 C CA . ASP A 1 118 ? -1.566 -15.696 -5.761 1.00 86.81 118 ASP A CA 1
ATOM 941 C C . ASP A 1 118 ? -0.490 -14.763 -5.189 1.00 86.81 118 ASP A C 1
ATOM 943 O O . ASP A 1 118 ? 0.072 -15.036 -4.135 1.00 86.81 118 ASP A O 1
ATOM 947 N N . LEU A 1 119 ? -0.245 -13.620 -5.840 1.00 87.44 119 LEU A N 1
ATOM 948 C CA . LEU A 1 119 ? 0.733 -12.618 -5.399 1.00 87.44 119 LEU A CA 1
ATOM 949 C C . LEU A 1 119 ? 0.401 -12.048 -4.009 1.00 87.44 119 LEU A C 1
ATOM 951 O O . LEU A 1 119 ? 1.300 -11.698 -3.245 1.00 87.44 119 LEU A O 1
ATOM 955 N N . PHE A 1 120 ? -0.892 -11.942 -3.702 1.00 91.19 120 PHE A N 1
ATOM 956 C CA . PHE A 1 120 ? -1.414 -11.380 -2.458 1.00 91.19 120 PHE A CA 1
ATOM 957 C C . PHE A 1 120 ? -1.843 -12.446 -1.442 1.00 91.19 120 PHE A C 1
ATOM 959 O O . PHE A 1 120 ? -2.259 -12.087 -0.344 1.00 91.19 120 PHE A O 1
ATOM 966 N N . ALA A 1 121 ? -1.764 -13.738 -1.765 1.00 87.25 121 ALA A N 1
ATOM 967 C CA . ALA A 1 121 ? -2.135 -14.798 -0.834 1.00 87.25 121 ALA A CA 1
ATOM 968 C C . ALA A 1 121 ? -1.070 -14.937 0.266 1.00 87.25 121 ALA A C 1
ATOM 970 O O . ALA A 1 121 ? 0.069 -15.288 -0.024 1.00 87.25 121 ALA A O 1
ATOM 971 N N . GLU A 1 122 ? -1.447 -14.657 1.520 1.00 85.12 122 GLU A N 1
ATOM 972 C CA . GLU A 1 122 ? -0.593 -14.841 2.714 1.00 85.12 122 GLU A CA 1
ATOM 973 C C . GLU A 1 122 ? 0.792 -14.162 2.599 1.00 85.12 122 GLU A C 1
ATOM 975 O O . GLU A 1 122 ? 1.799 -14.651 3.105 1.00 85.12 122 GLU A O 1
ATOM 980 N N . ASN A 1 123 ? 0.855 -13.013 1.916 1.00 91.81 123 ASN A N 1
ATOM 981 C CA . ASN A 1 123 ? 2.113 -12.336 1.617 1.00 91.81 123 ASN A CA 1
ATOM 982 C C . ASN A 1 123 ? 2.563 -11.414 2.769 1.00 91.81 1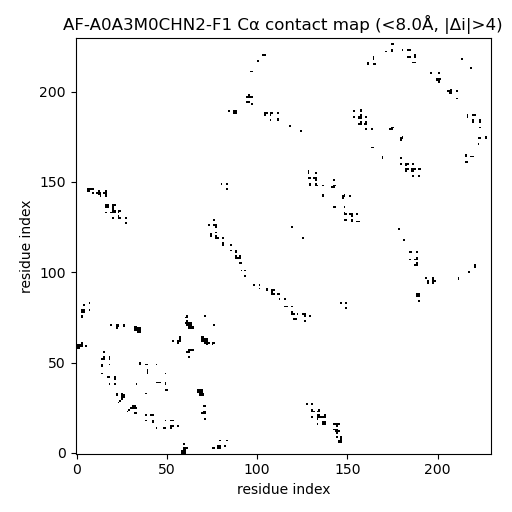23 ASN A C 1
ATOM 984 O O . ASN A 1 123 ? 2.193 -10.237 2.824 1.00 91.81 123 ASN A O 1
ATOM 988 N N . GLU A 1 124 ? 3.388 -11.946 3.675 1.00 94.06 124 GLU A N 1
ATOM 989 C CA . GLU A 1 124 ? 3.907 -11.236 4.860 1.00 94.06 124 GLU A CA 1
ATOM 990 C C . GLU A 1 124 ? 4.689 -9.955 4.515 1.00 94.06 124 GLU A C 1
ATOM 992 O O . GLU A 1 124 ? 4.627 -8.957 5.242 1.00 94.06 124 GLU A O 1
ATOM 997 N N . LEU A 1 125 ? 5.398 -9.944 3.381 1.00 95.19 125 LEU A N 1
ATOM 998 C CA . LEU A 1 125 ? 6.115 -8.763 2.909 1.00 95.19 125 LEU A CA 1
ATOM 999 C C . LEU A 1 125 ? 5.143 -7.626 2.579 1.00 95.19 125 LEU A C 1
ATOM 1001 O O . LEU A 1 125 ? 5.361 -6.487 2.994 1.00 95.19 125 LEU A O 1
ATOM 1005 N N . LEU A 1 126 ? 4.064 -7.919 1.850 1.00 96.31 126 LEU A N 1
ATOM 1006 C CA . LEU A 1 126 ? 3.059 -6.914 1.499 1.00 96.31 126 LEU A CA 1
ATOM 1007 C C . LEU A 1 126 ? 2.266 -6.446 2.722 1.00 96.31 126 LEU A C 1
ATOM 1009 O O . LEU A 1 126 ? 1.960 -5.256 2.815 1.00 96.31 126 LEU A O 1
ATOM 1013 N N . VAL A 1 127 ? 2.012 -7.329 3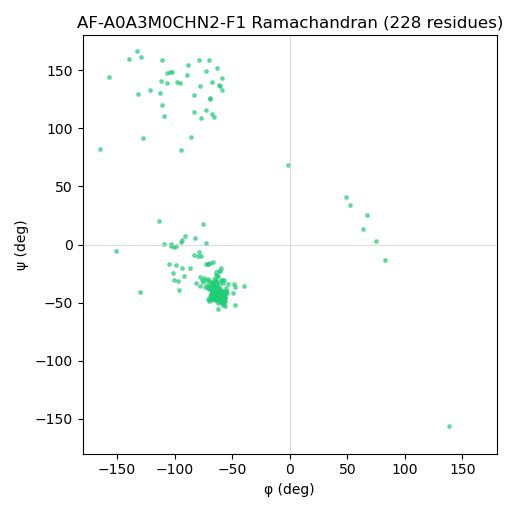.695 1.00 97.25 127 VAL A N 1
ATOM 1014 C CA . VAL A 1 127 ? 1.481 -6.923 5.009 1.00 97.25 127 VAL A CA 1
ATOM 1015 C C . VAL A 1 127 ? 2.427 -5.925 5.670 1.00 97.25 127 VAL A C 1
ATOM 1017 O O . VAL A 1 127 ? 1.981 -4.870 6.111 1.00 97.25 127 VAL A O 1
ATOM 1020 N N . SER A 1 128 ? 3.733 -6.205 5.672 1.00 97.44 128 SER A N 1
ATOM 1021 C CA . SER A 1 128 ? 4.743 -5.327 6.276 1.00 97.44 128 SER A CA 1
ATOM 1022 C C . SER A 1 128 ? 4.824 -3.965 5.578 1.00 97.44 128 SER A C 1
ATOM 1024 O O . SER A 1 128 ? 4.910 -2.932 6.244 1.00 97.44 128 SER A O 1
ATOM 1026 N N . VAL A 1 129 ? 4.737 -3.933 4.243 1.00 97.81 129 VAL A N 1
ATOM 1027 C CA . VAL A 1 129 ? 4.676 -2.685 3.459 1.00 97.81 129 VAL A CA 1
ATOM 1028 C C . VAL A 1 129 ? 3.446 -1.861 3.842 1.00 97.81 129 VAL A C 1
ATOM 1030 O O . VAL A 1 129 ? 3.559 -0.663 4.102 1.00 97.81 129 VAL A O 1
ATOM 1033 N N . LEU A 1 130 ? 2.273 -2.493 3.910 1.00 97.75 130 LEU A N 1
ATOM 1034 C CA . LEU A 1 130 ? 1.022 -1.812 4.242 1.00 97.75 130 LEU A CA 1
ATOM 1035 C C . LEU A 1 130 ? 0.997 -1.335 5.693 1.00 97.75 130 LEU A C 1
ATOM 1037 O O . LEU A 1 130 ? 0.594 -0.202 5.951 1.00 97.75 130 LEU A O 1
ATOM 1041 N N . ALA A 1 131 ? 1.462 -2.163 6.629 1.00 97.44 131 ALA A N 1
ATOM 1042 C CA . ALA A 1 131 ? 1.625 -1.791 8.028 1.00 97.44 131 ALA A CA 1
ATOM 1043 C C . ALA A 1 131 ? 2.524 -0.556 8.155 1.00 97.44 131 ALA A C 1
ATOM 1045 O O . ALA A 1 131 ? 2.120 0.424 8.778 1.00 97.44 131 ALA A O 1
ATOM 1046 N N . THR A 1 132 ? 3.680 -0.563 7.482 1.00 97.50 132 THR A N 1
ATOM 1047 C CA . THR A 1 132 ? 4.606 0.579 7.442 1.00 97.50 132 THR A CA 1
ATOM 1048 C C . THR A 1 132 ? 3.911 1.833 6.909 1.00 97.50 132 THR A C 1
ATOM 1050 O O . THR A 1 132 ? 3.926 2.870 7.568 1.00 97.50 132 THR A O 1
ATOM 1053 N N . ALA A 1 133 ? 3.205 1.734 5.778 1.00 97.44 133 ALA A N 1
ATOM 1054 C CA . ALA A 1 133 ? 2.489 2.871 5.198 1.00 97.44 133 ALA A CA 1
ATOM 1055 C C . ALA A 1 133 ? 1.402 3.433 6.138 1.00 97.44 133 ALA A C 1
ATOM 1057 O O . ALA A 1 133 ? 1.223 4.651 6.248 1.00 97.44 133 ALA A O 1
ATOM 1058 N N . PHE A 1 134 ? 0.671 2.564 6.845 1.00 96.94 134 PHE A N 1
ATOM 1059 C CA . PHE A 1 134 ? -0.316 2.980 7.843 1.00 96.94 134 PHE A CA 1
ATOM 1060 C C . PHE A 1 134 ? 0.339 3.633 9.062 1.00 96.94 134 PHE A C 1
ATOM 1062 O O . PHE A 1 134 ? -0.163 4.655 9.538 1.00 96.94 134 PHE A O 1
ATOM 1069 N N . ILE A 1 135 ? 1.460 3.103 9.546 1.00 96.38 135 ILE A N 1
ATOM 1070 C CA . ILE A 1 135 ? 2.220 3.696 10.652 1.00 96.38 135 ILE A CA 1
ATOM 1071 C C . ILE A 1 135 ? 2.709 5.096 10.262 1.00 96.38 135 ILE A C 1
ATOM 1073 O O . ILE A 1 135 ? 2.486 6.045 11.019 1.00 96.38 135 ILE A O 1
ATOM 1077 N N . ASP A 1 136 ? 3.265 5.263 9.062 1.00 94.94 136 ASP A N 1
ATOM 1078 C CA . ASP A 1 136 ? 3.738 6.556 8.546 1.00 94.94 136 ASP A CA 1
ATOM 1079 C C . ASP A 1 136 ? 2.602 7.578 8.375 1.00 94.94 136 ASP A C 1
ATOM 1081 O O . ASP A 1 136 ? 2.800 8.789 8.515 1.00 94.94 136 ASP A O 1
ATOM 1085 N N . SER A 1 137 ? 1.366 7.114 8.160 1.00 92.81 137 SER A N 1
ATOM 1086 C CA . SER A 1 137 ? 0.191 7.992 8.102 1.00 92.81 137 SER A CA 1
ATOM 1087 C C . SER A 1 137 ? -0.109 8.707 9.431 1.00 92.81 137 SER A C 1
ATOM 1089 O O . SER A 1 137 ? -0.707 9.801 9.447 1.00 92.81 137 SER A O 1
ATOM 1091 N N . THR A 1 138 ? 0.357 8.147 10.556 1.00 87.75 138 THR A N 1
ATOM 1092 C CA . THR A 1 138 ? 0.212 8.768 11.876 1.00 87.75 138 THR A CA 1
ATOM 1093 C C . THR A 1 138 ? 1.053 10.047 11.944 1.00 87.75 138 THR A C 1
ATOM 1095 O O . THR A 1 138 ? 2.276 10.049 11.880 1.00 87.75 138 THR A O 1
ATOM 1098 N N . GLY A 1 139 ? 0.385 11.199 12.032 1.00 77.44 139 GLY A N 1
ATOM 1099 C CA . GLY A 1 139 ? 1.046 12.512 12.028 1.00 77.44 139 GLY A CA 1
ATOM 1100 C C . GLY A 1 139 ? 1.396 13.085 10.645 1.00 77.44 139 GLY A C 1
ATOM 1101 O O . GLY A 1 139 ? 1.622 14.293 10.542 1.00 77.44 139 GLY A O 1
ATOM 1102 N N . ALA A 1 140 ? 1.348 12.300 9.564 1.00 85.75 140 ALA A N 1
ATOM 1103 C CA . ALA A 1 140 ? 1.545 12.810 8.207 1.00 85.75 140 ALA A CA 1
ATOM 1104 C C . ALA A 1 140 ? 0.290 13.532 7.693 1.00 85.75 140 ALA A C 1
ATOM 1106 O O . ALA A 1 140 ? -0.723 12.913 7.379 1.00 85.75 140 ALA A O 1
ATOM 1107 N N . SER A 1 141 ? 0.340 14.861 7.569 1.00 82.88 141 SER A N 1
ATOM 1108 C CA . SER A 1 141 ? -0.829 15.681 7.205 1.00 82.88 141 SER A CA 1
ATOM 1109 C C . SER A 1 141 ? -1.358 15.463 5.780 1.00 82.88 141 SER A C 1
ATOM 1111 O O . SER A 1 141 ? -2.474 15.902 5.486 1.00 82.88 141 SER A O 1
ATOM 1113 N N . HIS A 1 142 ? -0.578 14.818 4.911 1.00 84.94 142 HIS A N 1
ATOM 1114 C CA . HIS A 1 142 ? -0.926 14.509 3.523 1.00 84.94 142 HIS A CA 1
ATOM 1115 C C . HIS A 1 142 ? -1.555 13.114 3.359 1.00 84.94 142 HIS A C 1
ATOM 1117 O O . HIS A 1 142 ? -2.297 12.913 2.407 1.00 84.94 142 HIS A O 1
ATOM 1123 N N . LEU A 1 143 ? -1.355 12.199 4.316 1.00 90.88 143 LEU A N 1
ATOM 1124 C CA . LEU A 1 143 ? -1.927 10.848 4.309 1.00 90.88 143 LEU A CA 1
ATOM 1125 C C . LEU A 1 143 ? -3.231 10.838 5.115 1.00 90.88 143 LEU A C 1
ATOM 1127 O O . LEU A 1 143 ? -3.255 10.561 6.316 1.00 90.88 143 LEU A O 1
ATOM 1131 N N . ARG A 1 144 ? -4.334 11.276 4.501 1.00 90.19 144 ARG A N 1
ATOM 1132 C CA . ARG A 1 144 ? -5.606 11.498 5.218 1.00 90.19 144 ARG A CA 1
ATOM 1133 C C . ARG A 1 144 ? -6.602 10.376 5.017 1.00 90.19 144 ARG A C 1
ATOM 1135 O O . ARG A 1 144 ? -7.493 10.210 5.847 1.00 90.19 144 ARG A O 1
ATOM 1142 N N . THR A 1 145 ? -6.489 9.634 3.934 1.00 93.44 145 THR A N 1
ATOM 1143 C CA . THR A 1 145 ? -7.440 8.602 3.537 1.00 93.44 145 THR A CA 1
ATOM 1144 C C . THR A 1 145 ? -6.713 7.298 3.242 1.00 93.44 145 THR A C 1
ATOM 1146 O O . THR A 1 145 ? -5.511 7.298 2.992 1.00 93.44 145 THR A O 1
ATOM 1149 N N . VAL A 1 146 ? -7.446 6.186 3.250 1.00 92.88 146 VAL A N 1
ATOM 1150 C CA . VAL A 1 146 ? -6.902 4.873 2.880 1.00 92.88 146 VAL A CA 1
ATOM 1151 C C . VAL A 1 146 ? -6.276 4.884 1.473 1.00 92.88 146 VAL A C 1
ATOM 1153 O O . VAL A 1 146 ? -5.159 4.396 1.355 1.00 92.88 146 VAL A O 1
ATOM 1156 N N . PRO A 1 147 ? -6.878 5.510 0.437 1.00 93.19 147 PRO A N 1
ATOM 1157 C CA . PRO A 1 147 ? -6.211 5.698 -0.853 1.00 93.19 147 PRO A CA 1
ATOM 1158 C C . PRO A 1 147 ? -4.864 6.422 -0.777 1.00 93.19 147 PRO A C 1
ATOM 1160 O O . PRO A 1 147 ? -3.931 6.019 -1.464 1.00 93.19 147 PRO A O 1
ATOM 1163 N N . ASP A 1 148 ? -4.739 7.461 0.061 1.00 93.25 148 ASP A N 1
ATOM 1164 C CA . ASP A 1 148 ? -3.456 8.158 0.238 1.00 93.25 148 ASP A CA 1
ATOM 1165 C C . ASP A 1 148 ? -2.404 7.203 0.821 1.00 93.25 148 ASP A C 1
ATOM 1167 O O . ASP A 1 148 ? -1.261 7.194 0.375 1.00 93.25 148 ASP A O 1
ATOM 1171 N N . VAL A 1 149 ? -2.801 6.363 1.784 1.00 95.31 149 VAL A N 1
ATOM 1172 C CA . VAL A 1 149 ? -1.922 5.346 2.381 1.00 95.31 149 VAL A CA 1
ATOM 1173 C C . VAL A 1 149 ? -1.554 4.258 1.374 1.00 95.31 149 VAL A C 1
ATOM 1175 O O . VAL A 1 149 ? -0.390 3.882 1.303 1.00 95.31 149 VAL A O 1
ATOM 1178 N N . CYS A 1 150 ? -2.493 3.779 0.555 1.00 95.12 150 CYS A N 1
ATOM 1179 C CA . CYS A 1 150 ? -2.185 2.818 -0.505 1.00 95.12 150 CYS A CA 1
ATOM 1180 C C . CYS A 1 150 ? -1.225 3.414 -1.544 1.00 95.12 150 CYS A C 1
ATOM 1182 O O . CYS A 1 150 ? -0.309 2.733 -1.985 1.00 95.12 150 CYS A O 1
ATOM 1184 N N . HIS A 1 151 ? -1.367 4.697 -1.889 1.00 94.00 151 HIS A N 1
ATOM 1185 C CA . HIS A 1 151 ? -0.385 5.380 -2.733 1.00 94.00 151 HIS A CA 1
ATOM 1186 C C . HIS A 1 151 ? 0.982 5.504 -2.078 1.00 94.00 151 HIS A C 1
ATOM 1188 O O . HIS A 1 151 ? 1.991 5.323 -2.751 1.00 94.00 151 HIS A O 1
ATOM 1194 N N . HIS A 1 152 ? 1.024 5.754 -0.775 1.00 95.56 152 HIS A N 1
ATOM 1195 C CA . HIS A 1 152 ? 2.280 5.747 -0.047 1.00 95.56 152 HIS A CA 1
ATOM 1196 C C . HIS A 1 152 ? 2.913 4.345 0.007 1.00 95.56 152 HIS A C 1
ATOM 1198 O O . HIS A 1 152 ? 4.122 4.204 -0.147 1.00 95.56 152 HIS A O 1
ATOM 1204 N N . ALA A 1 153 ? 2.106 3.287 0.123 1.00 96.75 153 ALA A N 1
ATOM 1205 C CA . ALA A 1 153 ? 2.578 1.911 -0.021 1.00 96.75 153 ALA A CA 1
ATOM 1206 C C . ALA A 1 153 ? 3.166 1.653 -1.422 1.00 96.75 153 ALA A C 1
ATOM 1208 O O . ALA A 1 153 ? 4.235 1.052 -1.523 1.00 96.75 153 ALA A O 1
ATOM 1209 N N . ASP A 1 154 ? 2.538 2.168 -2.489 1.00 96.00 154 ASP A N 1
ATOM 1210 C CA . ASP A 1 154 ? 3.084 2.091 -3.854 1.00 96.00 154 ASP A CA 1
ATOM 1211 C C . ASP A 1 154 ? 4.482 2.743 -3.934 1.00 96.00 154 ASP A C 1
ATOM 1213 O O . ASP A 1 154 ? 5.401 2.182 -4.534 1.00 96.00 154 ASP A O 1
ATOM 1217 N N . GLU A 1 155 ? 4.661 3.907 -3.296 1.00 94.31 155 GLU A N 1
ATOM 1218 C CA . GLU A 1 155 ? 5.950 4.611 -3.217 1.00 94.31 155 GLU A CA 1
ATOM 1219 C C . GLU A 1 155 ? 7.000 3.788 -2.458 1.00 94.31 155 GLU A C 1
ATOM 1221 O O . GLU A 1 155 ? 8.137 3.662 -2.922 1.00 94.31 155 GLU A O 1
ATOM 1226 N N . LEU A 1 156 ? 6.633 3.183 -1.321 1.00 96.38 156 LEU A N 1
ATOM 1227 C CA . LEU A 1 156 ? 7.523 2.301 -0.559 1.00 96.38 156 LEU A CA 1
ATOM 1228 C C . LEU A 1 156 ? 7.976 1.102 -1.401 1.00 96.38 156 LEU A C 1
ATOM 1230 O O . LEU A 1 156 ? 9.171 0.801 -1.426 1.00 96.38 156 LEU A O 1
ATOM 1234 N N . VAL A 1 157 ? 7.061 0.461 -2.137 1.00 96.44 157 VAL A N 1
ATOM 1235 C CA . VAL A 1 157 ? 7.382 -0.650 -3.052 1.00 96.44 157 VAL A CA 1
ATOM 1236 C C . VAL A 1 157 ? 8.361 -0.197 -4.134 1.00 96.44 157 VAL A C 1
ATOM 1238 O O . VAL A 1 157 ? 9.389 -0.844 -4.342 1.00 96.44 157 VAL A O 1
ATOM 1241 N N . GLN A 1 158 ? 8.083 0.929 -4.797 1.00 93.19 158 GLN A N 1
ATOM 1242 C CA . GLN A 1 158 ? 8.944 1.469 -5.853 1.00 93.19 158 GLN A CA 1
ATOM 1243 C C . GLN A 1 158 ? 10.343 1.807 -5.337 1.00 93.19 158 GLN A C 1
ATOM 1245 O O . GLN A 1 158 ? 11.345 1.436 -5.954 1.00 93.19 158 GLN A O 1
ATOM 1250 N N . HIS A 1 159 ? 10.429 2.475 -4.187 1.00 92.94 159 HIS A N 1
ATOM 1251 C CA . HIS A 1 159 ? 11.705 2.834 -3.579 1.00 92.94 159 HIS A CA 1
ATOM 1252 C C . HIS A 1 159 ? 12.478 1.607 -3.089 1.00 92.94 159 HIS A C 1
ATOM 1254 O O . HIS A 1 159 ? 13.688 1.535 -3.312 1.00 92.94 159 HIS A O 1
ATOM 1260 N N . ALA A 1 160 ? 11.810 0.630 -2.471 1.00 94.19 160 ALA A N 1
ATOM 1261 C CA . ALA A 1 160 ? 12.439 -0.615 -2.042 1.00 94.19 160 ALA A CA 1
ATOM 1262 C C . ALA A 1 160 ? 12.995 -1.390 -3.241 1.00 94.19 160 ALA A C 1
ATOM 1264 O O . ALA A 1 160 ? 14.180 -1.724 -3.254 1.00 94.19 160 ALA A O 1
ATOM 1265 N N . ALA A 1 161 ? 12.186 -1.590 -4.285 1.00 93.56 161 ALA A N 1
ATOM 1266 C CA . ALA A 1 161 ? 12.612 -2.259 -5.510 1.00 93.56 161 ALA A CA 1
ATOM 1267 C C . ALA A 1 161 ? 13.801 -1.541 -6.161 1.00 93.56 161 ALA A C 1
ATOM 1269 O O . ALA A 1 161 ? 14.791 -2.183 -6.513 1.00 93.56 161 ALA A O 1
ATOM 1270 N N . ALA A 1 162 ? 13.753 -0.207 -6.266 1.00 91.25 162 ALA A N 1
ATOM 1271 C CA . ALA A 1 162 ? 14.845 0.576 -6.838 1.00 91.25 162 ALA A CA 1
ATOM 1272 C C . ALA A 1 162 ? 16.149 0.408 -6.045 1.00 91.25 162 ALA A C 1
ATOM 1274 O O . ALA A 1 162 ? 17.216 0.250 -6.639 1.00 91.25 162 ALA A O 1
ATOM 1275 N N . ARG A 1 163 ? 16.077 0.392 -4.708 1.00 90.69 163 ARG A N 1
ATOM 1276 C CA . ARG A 1 163 ? 17.247 0.154 -3.847 1.00 90.69 163 ARG A CA 1
ATOM 1277 C C . ARG A 1 163 ? 17.775 -1.272 -3.948 1.00 90.69 163 ARG A C 1
ATOM 1279 O O . ARG A 1 163 ? 18.984 -1.451 -3.877 1.00 90.69 163 ARG A O 1
ATOM 1286 N N . ILE A 1 164 ? 16.898 -2.261 -4.119 1.00 91.12 164 ILE A N 1
ATOM 1287 C CA . ILE A 1 164 ? 17.301 -3.657 -4.318 1.00 91.12 164 ILE A CA 1
ATOM 1288 C C . ILE A 1 164 ? 18.121 -3.775 -5.602 1.00 91.12 164 ILE A C 1
ATOM 1290 O O . ILE A 1 164 ? 19.267 -4.199 -5.531 1.00 91.12 164 ILE A O 1
ATOM 1294 N N . VAL A 1 165 ? 17.586 -3.339 -6.748 1.00 89.38 165 VAL A N 1
ATOM 1295 C CA . VAL A 1 165 ? 18.246 -3.546 -8.055 1.00 89.38 165 VAL A CA 1
ATOM 1296 C C . VAL A 1 165 ? 19.484 -2.675 -8.273 1.00 89.38 165 VAL A C 1
ATOM 1298 O O . VAL A 1 165 ? 20.280 -2.947 -9.165 1.00 89.38 165 VAL A O 1
ATOM 1301 N N . THR A 1 166 ? 19.654 -1.621 -7.471 1.00 87.12 166 THR A N 1
ATOM 1302 C CA . THR A 1 166 ? 20.852 -0.763 -7.494 1.00 87.12 166 THR A CA 1
ATOM 1303 C C . THR A 1 166 ? 21.858 -1.106 -6.395 1.00 87.12 166 THR A C 1
ATOM 1305 O O . THR A 1 166 ? 22.914 -0.478 -6.317 1.00 87.12 166 THR A O 1
ATOM 1308 N N . SER A 1 167 ? 21.559 -2.093 -5.545 1.00 89.12 167 SER A N 1
ATOM 1309 C CA . SER A 1 167 ? 22.501 -2.578 -4.539 1.00 89.12 167 SER A CA 1
ATOM 1310 C C . SER A 1 167 ? 23.684 -3.277 -5.206 1.00 89.12 167 SER A C 1
ATOM 1312 O O . SER A 1 167 ? 23.502 -4.091 -6.108 1.00 89.12 167 SER A O 1
ATOM 1314 N N . GLU A 1 168 ? 24.895 -3.058 -4.690 1.00 86.38 168 GLU A N 1
ATOM 1315 C CA . GLU A 1 168 ? 26.103 -3.783 -5.124 1.00 86.38 168 GLU A CA 1
ATOM 1316 C C . GLU A 1 168 ? 25.991 -5.303 -4.917 1.00 86.38 168 GLU A C 1
ATOM 1318 O O . GLU A 1 168 ? 26.719 -6.079 -5.530 1.00 86.38 168 GLU A O 1
ATOM 1323 N N . THR A 1 169 ? 25.082 -5.731 -4.039 1.00 86.12 169 THR A N 1
ATOM 1324 C CA . THR A 1 169 ? 24.831 -7.139 -3.715 1.00 86.12 169 THR A CA 1
ATOM 1325 C C . THR A 1 169 ? 23.691 -7.755 -4.521 1.00 86.12 169 THR A C 1
ATOM 1327 O O . THR A 1 169 ? 23.319 -8.894 -4.246 1.00 86.12 169 THR A O 1
ATOM 1330 N N . PHE A 1 170 ? 23.077 -7.014 -5.447 1.00 86.56 170 PHE A N 1
ATOM 1331 C CA . PHE A 1 170 ? 22.029 -7.561 -6.300 1.00 86.56 170 PHE A CA 1
ATOM 1332 C C . PHE A 1 170 ? 22.632 -8.575 -7.275 1.00 86.56 170 PHE A C 1
ATOM 1334 O O . PHE A 1 170 ? 23.579 -8.273 -7.999 1.00 86.56 170 PHE A O 1
ATOM 1341 N N . SER A 1 171 ? 22.088 -9.787 -7.272 1.00 84.38 171 SER A N 1
ATOM 1342 C CA . SER A 1 171 ? 22.508 -10.888 -8.135 1.00 84.38 171 SER A CA 1
ATOM 1343 C C . SER A 1 171 ? 21.295 -11.555 -8.774 1.00 84.38 171 SER A C 1
ATOM 1345 O O . SER A 1 171 ? 20.163 -11.356 -8.333 1.00 84.38 171 SER A O 1
ATOM 1347 N N . GLU A 1 172 ? 21.537 -12.382 -9.788 1.00 77.62 172 GLU A N 1
ATOM 1348 C CA . GLU A 1 172 ? 20.499 -13.186 -10.445 1.00 77.62 172 GLU A CA 1
ATOM 1349 C C . GLU A 1 172 ? 19.736 -14.063 -9.432 1.00 77.62 172 GLU A C 1
ATOM 1351 O O . GLU A 1 172 ? 18.508 -14.092 -9.430 1.00 77.62 172 GLU A O 1
ATOM 1356 N N . ASP A 1 173 ? 20.444 -14.644 -8.454 1.00 82.25 173 ASP A N 1
ATOM 1357 C CA . ASP A 1 173 ? 19.844 -15.427 -7.362 1.00 82.25 173 ASP A CA 1
ATOM 1358 C C . ASP A 1 173 ? 18.796 -14.645 -6.552 1.00 82.25 173 ASP A C 1
ATOM 1360 O O . ASP A 1 173 ? 17.839 -15.229 -6.034 1.00 82.25 173 ASP A O 1
ATOM 1364 N N . ALA A 1 174 ? 18.947 -13.320 -6.435 1.00 82.50 174 ALA A N 1
ATOM 1365 C CA . ALA A 1 174 ? 17.989 -12.486 -5.717 1.00 82.50 174 ALA A CA 1
ATOM 1366 C C . ALA A 1 174 ? 16.623 -12.452 -6.420 1.00 82.50 174 ALA A C 1
ATOM 1368 O O . ALA A 1 174 ? 15.604 -12.336 -5.746 1.00 82.50 174 ALA A O 1
ATOM 1369 N N . ILE A 1 175 ? 16.576 -12.603 -7.747 1.00 82.44 175 ILE A N 1
ATOM 1370 C CA . ILE A 1 175 ? 15.331 -12.600 -8.536 1.00 82.44 175 ILE A CA 1
ATOM 1371 C C . ILE A 1 175 ? 14.514 -13.870 -8.268 1.00 82.44 175 ILE A C 1
ATOM 1373 O O . ILE A 1 175 ? 13.279 -13.844 -8.252 1.00 82.44 175 ILE A O 1
ATOM 1377 N N . HIS A 1 176 ? 15.189 -14.985 -7.981 1.00 85.50 176 HIS A N 1
ATOM 1378 C CA . HIS A 1 176 ? 14.519 -16.239 -7.651 1.00 85.50 176 HIS A CA 1
ATOM 1379 C C . HIS A 1 176 ? 13.843 -16.209 -6.272 1.00 85.50 176 HIS A C 1
ATOM 1381 O O . HIS A 1 176 ? 12.934 -17.007 -6.026 1.00 85.50 176 HIS A O 1
ATOM 1387 N N . ASN A 1 177 ? 14.190 -15.258 -5.399 1.00 89.75 177 ASN A N 1
ATOM 1388 C CA . ASN A 1 177 ? 13.453 -15.016 -4.163 1.00 89.75 177 ASN A CA 1
ATOM 1389 C C . ASN A 1 177 ? 12.056 -14.426 -4.464 1.00 89.75 177 ASN A C 1
ATOM 1391 O O . ASN A 1 177 ? 11.924 -13.422 -5.164 1.00 89.75 177 ASN A O 1
ATOM 1395 N N . ALA A 1 178 ? 11.005 -15.058 -3.933 1.00 88.81 178 ALA A N 1
ATOM 1396 C CA . ALA A 1 178 ? 9.615 -14.689 -4.211 1.00 88.81 178 ALA A CA 1
ATOM 1397 C C . ALA A 1 178 ? 9.252 -13.266 -3.742 1.00 88.81 178 ALA A C 1
ATOM 1399 O O . ALA A 1 178 ? 8.525 -12.560 -4.445 1.00 88.81 178 ALA A O 1
ATOM 1400 N N . ASP A 1 179 ? 9.796 -12.823 -2.608 1.00 90.38 179 ASP A N 1
ATOM 1401 C CA . ASP A 1 179 ? 9.541 -11.498 -2.034 1.00 90.38 179 ASP A CA 1
ATOM 1402 C C . ASP A 1 179 ? 10.171 -10.403 -2.891 1.00 90.38 179 ASP A C 1
ATOM 1404 O O . ASP A 1 179 ? 9.515 -9.429 -3.268 1.00 90.38 179 ASP A O 1
ATOM 1408 N N . VAL A 1 180 ? 11.433 -10.605 -3.280 1.00 90.88 180 VAL A N 1
ATOM 1409 C CA . VAL A 1 180 ? 12.136 -9.699 -4.195 1.00 90.88 180 VAL A CA 1
ATOM 1410 C C . VAL A 1 180 ? 11.366 -9.600 -5.506 1.00 90.88 180 VAL A C 1
ATOM 1412 O O . VAL A 1 180 ? 11.011 -8.499 -5.924 1.00 90.88 180 VAL A O 1
ATOM 1415 N N . ARG A 1 181 ? 11.028 -10.738 -6.120 1.00 90.44 181 ARG A N 1
ATOM 1416 C CA . ARG A 1 181 ? 10.284 -10.781 -7.386 1.00 90.44 181 ARG A CA 1
ATOM 1417 C C . ARG A 1 181 ? 8.935 -10.071 -7.296 1.00 90.44 181 ARG A C 1
ATOM 1419 O O . ARG A 1 181 ? 8.571 -9.343 -8.219 1.00 90.44 181 ARG A O 1
ATOM 1426 N N . THR A 1 182 ? 8.228 -10.241 -6.178 1.00 91.56 182 THR A N 1
ATOM 1427 C CA . THR A 1 182 ? 6.959 -9.557 -5.897 1.00 91.56 182 THR A CA 1
ATOM 1428 C C . THR A 1 182 ? 7.140 -8.042 -5.887 1.00 91.56 182 THR A C 1
ATOM 1430 O O . THR A 1 182 ? 6.410 -7.342 -6.592 1.00 91.56 182 THR A O 1
ATOM 1433 N N . LEU A 1 183 ? 8.142 -7.529 -5.164 1.00 93.00 183 LEU A N 1
ATOM 1434 C CA . LEU A 1 183 ? 8.432 -6.092 -5.128 1.00 93.00 183 LEU A CA 1
ATOM 1435 C C . LEU A 1 183 ? 8.817 -5.547 -6.502 1.00 93.00 183 LEU A C 1
ATOM 1437 O O . LEU A 1 183 ? 8.294 -4.508 -6.897 1.00 93.00 183 LEU A O 1
ATOM 1441 N N . LEU A 1 184 ? 9.691 -6.241 -7.241 1.00 92.56 184 LEU A N 1
ATOM 1442 C CA . LEU A 1 184 ? 10.118 -5.785 -8.570 1.00 92.56 184 LEU A CA 1
ATOM 1443 C C . LEU A 1 184 ? 8.926 -5.710 -9.527 1.00 92.56 184 LEU A C 1
ATOM 1445 O O . LEU A 1 184 ? 8.738 -4.707 -10.217 1.00 92.56 184 LEU A O 1
ATOM 1449 N N . ARG A 1 185 ? 8.084 -6.747 -9.535 1.00 91.56 185 ARG A N 1
ATOM 1450 C CA . ARG A 1 185 ? 6.899 -6.798 -10.393 1.00 91.56 185 ARG A CA 1
ATOM 1451 C C . ARG A 1 185 ? 5.905 -5.695 -10.043 1.00 91.56 185 ARG A C 1
ATOM 1453 O O . ARG A 1 185 ? 5.461 -4.983 -10.943 1.00 91.56 185 ARG A O 1
ATOM 1460 N N . LEU A 1 186 ? 5.584 -5.521 -8.759 1.00 93.38 186 LEU A N 1
ATOM 1461 C CA . LEU A 1 186 ? 4.677 -4.460 -8.315 1.00 93.38 186 LEU A CA 1
ATOM 1462 C C . LEU A 1 186 ? 5.236 -3.068 -8.627 1.00 93.38 186 LEU A C 1
ATOM 1464 O O . LEU A 1 186 ? 4.509 -2.237 -9.165 1.00 93.38 186 LEU A O 1
ATOM 1468 N N . ALA A 1 187 ? 6.527 -2.824 -8.387 1.00 92.62 187 ALA A N 1
ATOM 1469 C CA . ALA A 1 187 ? 7.167 -1.545 -8.691 1.00 92.62 187 ALA A CA 1
ATOM 1470 C C . ALA A 1 187 ? 7.036 -1.164 -10.174 1.00 92.62 187 ALA A C 1
ATOM 1472 O O . ALA A 1 187 ? 6.706 -0.020 -10.489 1.00 92.62 187 ALA A O 1
ATOM 1473 N N . VAL A 1 188 ? 7.224 -2.130 -11.081 1.00 89.50 188 VAL A N 1
ATOM 1474 C CA . VAL A 1 188 ? 7.084 -1.925 -12.531 1.00 89.50 188 VAL A CA 1
ATOM 1475 C C . VAL A 1 188 ? 5.646 -1.572 -12.921 1.00 89.50 188 VAL A C 1
ATOM 1477 O O . VAL A 1 188 ? 5.424 -0.627 -13.688 1.00 89.50 188 VAL A O 1
ATOM 1480 N N . VAL A 1 189 ? 4.652 -2.312 -12.420 1.00 88.75 189 VAL A N 1
ATOM 1481 C CA . VAL A 1 189 ? 3.252 -2.116 -12.843 1.00 88.75 189 VAL A CA 1
ATOM 1482 C C . VAL A 1 189 ? 2.593 -0.899 -12.192 1.00 88.75 189 VAL A C 1
ATOM 1484 O O . VAL A 1 189 ? 1.712 -0.295 -12.813 1.00 88.75 189 VAL A O 1
ATOM 1487 N N . LEU A 1 190 ? 3.043 -0.523 -10.989 1.00 89.62 190 LEU A N 1
ATOM 1488 C CA . LEU A 1 190 ? 2.582 0.649 -10.238 1.00 89.62 190 LEU A CA 1
ATOM 1489 C C . LEU A 1 190 ? 3.266 1.950 -10.672 1.00 89.62 190 LEU A C 1
ATOM 1491 O O . LEU A 1 190 ? 2.847 3.027 -10.241 1.00 89.62 190 LEU A O 1
ATOM 1495 N N . ASP A 1 191 ? 4.307 1.899 -11.508 1.00 85.19 191 ASP A N 1
ATOM 1496 C CA . ASP A 1 191 ? 4.906 3.111 -12.063 1.00 85.19 191 ASP A CA 1
ATOM 1497 C C . ASP A 1 191 ? 3.919 3.836 -12.990 1.00 85.19 191 ASP A C 1
ATOM 1499 O O . ASP A 1 191 ? 3.587 3.389 -14.093 1.00 85.19 191 ASP A O 1
ATOM 1503 N N . ARG A 1 192 ? 3.456 4.988 -12.495 1.00 77.81 192 ARG A N 1
ATOM 1504 C CA . ARG A 1 192 ? 2.517 5.913 -13.146 1.00 77.81 192 ARG A CA 1
ATOM 1505 C C . ARG A 1 192 ? 3.218 7.141 -13.724 1.00 77.81 192 ARG A C 1
ATOM 1507 O O . ARG A 1 192 ? 2.563 8.048 -14.244 1.00 77.81 192 ARG A O 1
ATOM 1514 N N . THR A 1 193 ? 4.539 7.225 -13.590 1.00 79.75 193 THR A N 1
ATOM 1515 C CA . THR A 1 193 ? 5.286 8.447 -13.888 1.00 79.75 193 THR A CA 1
ATOM 1516 C C . THR A 1 193 ? 5.677 8.557 -15.354 1.00 79.75 193 THR A C 1
ATOM 1518 O O . THR A 1 193 ? 5.850 9.683 -15.813 1.00 79.75 193 THR A O 1
ATOM 1521 N N . ARG A 1 194 ? 5.700 7.456 -16.124 1.00 77.50 194 ARG A N 1
ATOM 1522 C CA . ARG A 1 194 ? 6.143 7.430 -17.538 1.00 77.50 194 ARG A CA 1
ATOM 1523 C C . ARG A 1 194 ? 5.554 8.535 -18.403 1.00 77.50 194 ARG A C 1
ATOM 1525 O O . ARG A 1 194 ? 6.294 9.298 -19.007 1.00 77.50 194 ARG A O 1
ATOM 1532 N N . ASN A 1 195 ? 4.232 8.706 -18.401 1.00 75.62 195 ASN A N 1
ATOM 1533 C CA . ASN A 1 195 ? 3.586 9.776 -19.176 1.00 75.62 195 ASN A CA 1
ATOM 1534 C C . ASN A 1 195 ? 3.974 11.183 -18.684 1.00 75.62 195 ASN A C 1
ATOM 1536 O O . ASN A 1 195 ? 4.026 12.141 -19.454 1.00 75.62 195 ASN A O 1
ATOM 1540 N N . GLY A 1 196 ? 4.216 11.338 -17.381 1.00 80.19 196 GLY A N 1
ATOM 1541 C CA . GLY A 1 196 ? 4.755 12.567 -16.803 1.00 80.19 196 GLY A CA 1
ATOM 1542 C C . GLY A 1 196 ? 6.197 12.821 -17.240 1.00 80.19 196 GLY A C 1
ATOM 1543 O O . GLY A 1 196 ? 6.505 13.935 -17.659 1.00 80.19 196 GLY A O 1
ATOM 1544 N N . LEU A 1 197 ? 7.039 11.788 -17.207 1.00 80.75 197 LEU A N 1
ATOM 1545 C CA . LEU A 1 197 ? 8.433 11.824 -17.644 1.00 80.75 197 LEU A CA 1
ATOM 1546 C C . LEU A 1 197 ? 8.541 12.116 -19.142 1.00 80.75 197 LEU A C 1
ATOM 1548 O O . LEU A 1 197 ? 9.294 13.003 -19.519 1.00 80.75 197 LEU A O 1
ATOM 1552 N N . ALA A 1 198 ? 7.714 11.492 -19.985 1.00 77.94 198 ALA A N 1
ATOM 1553 C CA . ALA A 1 198 ? 7.643 11.774 -21.421 1.00 77.94 198 ALA A CA 1
ATOM 1554 C C . ALA A 1 198 ? 7.326 13.251 -21.689 1.00 77.94 198 ALA A C 1
ATOM 1556 O O . ALA A 1 198 ? 7.983 13.909 -22.495 1.00 77.94 198 ALA A O 1
ATOM 1557 N N . ARG A 1 199 ? 6.359 13.813 -20.949 1.00 81.38 199 ARG A N 1
ATOM 1558 C CA . ARG A 1 199 ? 6.025 15.242 -21.033 1.00 81.38 199 ARG A CA 1
ATOM 1559 C C . ARG A 1 199 ? 7.141 16.152 -20.522 1.00 81.38 199 ARG A C 1
ATOM 1561 O O . ARG A 1 199 ? 7.257 17.263 -21.029 1.00 81.38 199 ARG A O 1
ATOM 1568 N N . LEU A 1 200 ? 7.908 15.732 -19.516 1.00 82.88 200 LEU A N 1
ATOM 1569 C CA . LEU A 1 200 ? 9.061 16.488 -19.017 1.00 82.88 200 LEU A CA 1
ATOM 1570 C C . LEU A 1 200 ? 10.214 16.457 -20.023 1.00 82.88 200 LEU A C 1
ATOM 1572 O O . LEU A 1 200 ? 10.718 17.520 -20.368 1.00 82.88 200 LEU A O 1
ATOM 1576 N N . ALA A 1 201 ? 10.556 15.284 -20.558 1.00 80.81 201 ALA A N 1
ATOM 1577 C CA . ALA A 1 201 ? 11.563 15.119 -21.605 1.00 80.81 201 ALA A CA 1
ATOM 1578 C C . ALA A 1 201 ? 11.234 15.960 -22.847 1.00 80.81 201 ALA A C 1
ATOM 1580 O O . ALA A 1 201 ? 12.104 16.628 -23.387 1.00 80.81 201 ALA A O 1
ATOM 1581 N N . ALA A 1 202 ? 9.962 16.003 -23.255 1.00 80.88 202 ALA A N 1
ATOM 1582 C CA . ALA A 1 202 ? 9.518 16.821 -24.384 1.00 80.88 202 ALA A CA 1
ATOM 1583 C C . ALA A 1 202 ? 9.565 18.342 -24.125 1.00 80.88 202 ALA A C 1
ATOM 1585 O O . ALA A 1 202 ? 9.431 19.125 -25.064 1.00 80.88 202 ALA A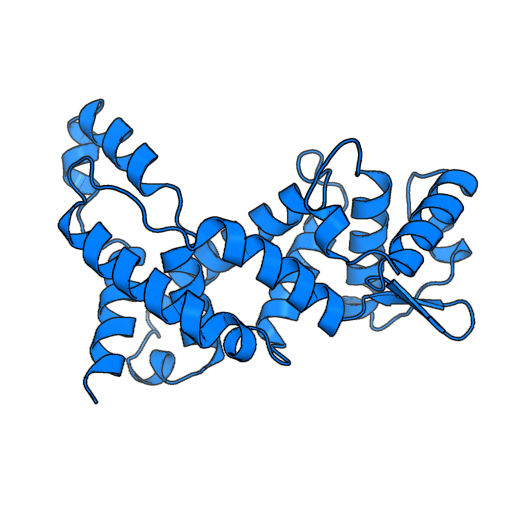 O 1
ATOM 1586 N N . ARG A 1 203 ? 9.674 18.775 -22.862 1.00 84.81 203 ARG A N 1
ATOM 1587 C CA . ARG A 1 203 ? 9.747 20.196 -22.477 1.00 84.81 203 ARG A CA 1
ATOM 1588 C C . ARG A 1 203 ? 11.170 20.657 -22.188 1.00 84.81 203 ARG A C 1
ATOM 1590 O O . ARG A 1 203 ? 11.458 21.832 -22.379 1.00 84.81 203 ARG A O 1
ATOM 1597 N N . GLU A 1 204 ? 12.016 19.753 -21.710 1.00 86.56 204 GLU A N 1
ATOM 1598 C CA . GLU A 1 204 ? 13.355 20.044 -21.213 1.00 86.56 204 GLU A CA 1
ATOM 1599 C C . GLU A 1 204 ? 14.375 19.141 -21.919 1.00 86.56 204 GLU A C 1
ATOM 1601 O O . GLU A 1 204 ? 14.677 18.043 -21.448 1.00 86.56 204 GLU A O 1
ATOM 1606 N N . ASP A 1 205 ? 14.939 19.621 -23.033 1.00 78.62 205 ASP A N 1
ATOM 1607 C CA . ASP A 1 205 ? 15.891 18.868 -23.871 1.00 78.62 205 ASP A CA 1
ATOM 1608 C C . ASP A 1 205 ? 17.089 18.326 -23.074 1.00 78.62 205 ASP A C 1
ATOM 1610 O O . ASP A 1 205 ? 17.579 17.230 -23.337 1.00 78.62 205 ASP A O 1
ATOM 1614 N N . VAL A 1 206 ? 17.536 19.071 -22.054 1.00 80.81 206 VAL A N 1
ATOM 1615 C CA . VAL A 1 206 ? 18.620 18.642 -21.157 1.00 80.81 206 VAL A CA 1
ATOM 1616 C C . VAL A 1 206 ? 18.234 17.379 -20.394 1.00 80.81 206 VAL A C 1
ATOM 1618 O O . VAL A 1 206 ? 19.076 16.516 -20.203 1.00 80.81 206 VAL A O 1
ATOM 1621 N N . LEU A 1 207 ? 16.978 17.241 -19.958 1.00 75.00 207 LEU A N 1
ATOM 1622 C CA . LEU A 1 207 ? 16.521 16.046 -19.246 1.00 75.00 207 LEU A CA 1
ATOM 1623 C C . LEU A 1 207 ? 16.329 14.856 -20.191 1.00 75.00 207 LEU A C 1
ATOM 1625 O O . LEU A 1 207 ? 16.575 13.721 -19.784 1.00 75.00 207 LEU A O 1
ATOM 1629 N N . ALA A 1 208 ? 15.935 15.105 -21.444 1.00 72.56 208 ALA A N 1
ATOM 1630 C CA . ALA A 1 208 ? 15.752 14.057 -22.447 1.00 72.56 208 ALA A CA 1
ATOM 1631 C C . ALA A 1 208 ? 17.035 13.241 -22.699 1.00 72.56 208 ALA A C 1
ATOM 1633 O O . ALA A 1 208 ? 16.946 12.046 -22.963 1.00 72.56 208 ALA A O 1
ATOM 1634 N N . GLU A 1 209 ? 18.216 13.853 -22.551 1.00 73.00 209 GLU A N 1
ATOM 1635 C CA . GLU A 1 209 ? 19.515 13.174 -22.681 1.00 73.00 209 GLU A CA 1
ATOM 1636 C C . GLU A 1 209 ? 19.744 12.097 -21.601 1.00 73.00 209 GLU A C 1
ATOM 1638 O O . GLU A 1 209 ? 20.387 11.083 -21.868 1.00 73.00 209 GLU A O 1
ATOM 1643 N N . TYR A 1 210 ? 19.197 12.281 -20.394 1.00 73.75 210 TYR A N 1
ATOM 1644 C CA . TYR A 1 210 ? 19.468 11.411 -19.239 1.00 73.75 210 TYR A CA 1
ATOM 1645 C C . TYR A 1 210 ? 18.322 10.451 -18.895 1.00 73.75 210 TYR A C 1
ATOM 1647 O O . TYR A 1 210 ? 18.535 9.493 -18.157 1.00 73.75 210 TYR A O 1
ATOM 1655 N N . MET A 1 211 ? 17.108 10.694 -19.393 1.00 69.19 211 MET A N 1
ATOM 1656 C CA . MET A 1 211 ? 15.924 9.900 -19.046 1.00 69.19 211 MET A CA 1
ATOM 1657 C C . MET A 1 211 ? 15.863 8.462 -19.610 1.00 69.19 211 MET A C 1
ATOM 1659 O O . MET A 1 211 ? 15.274 7.632 -18.921 1.00 69.19 211 MET A O 1
ATOM 1663 N N . PRO A 1 212 ? 16.452 8.110 -20.775 1.00 56.66 212 PRO A N 1
ATOM 1664 C CA . PRO A 1 212 ? 16.424 6.730 -21.281 1.00 56.66 212 PRO A CA 1
ATOM 1665 C C . PRO A 1 212 ? 17.618 5.858 -20.830 1.00 56.66 212 PRO A C 1
ATOM 1667 O O . PRO A 1 212 ? 17.802 4.756 -21.339 1.00 56.66 212 PRO A O 1
ATOM 1670 N N . GLY A 1 213 ? 18.489 6.331 -19.931 1.00 56.97 213 GLY A N 1
ATOM 1671 C CA . GLY A 1 213 ? 19.647 5.545 -19.482 1.00 56.97 213 GLY A CA 1
ATOM 1672 C C . GLY A 1 213 ? 19.280 4.573 -18.365 1.00 56.97 213 GLY A C 1
ATOM 1673 O O . GLY A 1 213 ? 18.721 5.046 -17.389 1.00 56.97 213 GLY A O 1
ATOM 1674 N N . ASN A 1 214 ? 19.621 3.276 -18.493 1.00 62.06 214 ASN A N 1
ATOM 1675 C CA . ASN A 1 214 ? 19.395 2.161 -17.541 1.00 62.06 214 ASN A CA 1
ATOM 1676 C C . ASN A 1 214 ? 18.708 2.542 -16.210 1.00 62.06 214 ASN A C 1
ATOM 1678 O O . ASN A 1 214 ? 19.347 2.483 -15.149 1.00 62.06 214 ASN A O 1
ATOM 1682 N N . PRO A 1 215 ? 17.421 2.937 -16.222 1.00 72.19 215 PRO A N 1
ATOM 1683 C CA . PRO A 1 215 ? 16.740 3.301 -14.999 1.00 72.19 215 PRO A CA 1
ATOM 1684 C C . PRO A 1 215 ? 16.522 2.023 -14.188 1.00 72.19 215 PRO A C 1
ATOM 1686 O O . PRO A 1 215 ? 16.447 0.933 -14.767 1.00 72.19 215 PRO A O 1
ATOM 1689 N N . PRO A 1 216 ? 16.319 2.117 -12.866 1.00 76.44 216 PRO A N 1
ATOM 1690 C CA . PRO A 1 216 ? 15.944 0.960 -12.060 1.00 76.44 216 PRO A CA 1
ATOM 1691 C C . PRO A 1 216 ? 14.792 0.150 -12.676 1.00 76.44 216 PRO A C 1
ATOM 1693 O O . PRO A 1 216 ? 14.845 -1.072 -12.660 1.00 76.44 216 PRO A O 1
ATOM 1696 N N . ALA A 1 217 ? 13.813 0.808 -13.311 1.00 78.38 217 ALA A N 1
ATOM 1697 C CA . ALA A 1 217 ? 12.715 0.147 -14.019 1.00 78.38 217 ALA A CA 1
ATOM 1698 C C . ALA A 1 217 ? 13.178 -0.760 -15.176 1.00 78.38 217 ALA A C 1
ATOM 1700 O O . ALA A 1 217 ? 12.662 -1.864 -15.320 1.00 78.38 217 ALA A O 1
ATOM 1701 N N . GLN A 1 218 ? 14.169 -0.348 -15.971 1.00 78.75 218 GLN A N 1
ATOM 1702 C CA . GLN A 1 218 ? 14.708 -1.182 -17.048 1.00 78.75 218 GLN A CA 1
ATOM 1703 C C . GLN A 1 218 ? 15.518 -2.356 -16.491 1.00 78.75 218 GLN A C 1
ATOM 1705 O O . GLN A 1 218 ? 15.404 -3.463 -17.007 1.00 78.75 218 GLN A O 1
ATOM 1710 N N . ILE A 1 219 ? 16.269 -2.154 -15.401 1.00 82.06 219 ILE A N 1
ATOM 1711 C CA . ILE A 1 219 ? 16.967 -3.249 -14.704 1.00 82.06 219 ILE A CA 1
ATOM 1712 C C . ILE A 1 219 ? 15.949 -4.269 -14.170 1.00 82.06 219 ILE A C 1
ATOM 1714 O O . ILE A 1 219 ? 16.131 -5.469 -14.358 1.00 82.06 219 ILE A O 1
ATOM 1718 N N . MET A 1 220 ? 14.846 -3.799 -13.573 1.00 84.88 220 MET A N 1
ATOM 1719 C CA . MET A 1 220 ? 13.740 -4.650 -13.117 1.00 84.88 220 MET A CA 1
ATOM 1720 C C . MET A 1 220 ? 13.097 -5.424 -14.271 1.00 84.88 220 MET A C 1
ATOM 1722 O O . MET A 1 220 ? 12.858 -6.619 -14.139 1.00 84.88 220 MET A O 1
ATOM 1726 N N . LEU A 1 221 ? 12.816 -4.761 -15.397 1.00 84.62 221 LEU A N 1
ATOM 1727 C CA . LEU A 1 221 ? 12.214 -5.396 -16.572 1.00 84.62 221 LEU A CA 1
ATOM 1728 C C . LEU A 1 221 ? 13.128 -6.470 -17.167 1.00 84.62 221 LEU A C 1
ATOM 1730 O O . LEU A 1 221 ? 12.654 -7.568 -17.446 1.00 84.62 221 LEU A O 1
ATOM 1734 N N . THR A 1 222 ? 14.423 -6.185 -17.318 1.00 84.31 222 THR A N 1
ATOM 1735 C CA . THR A 1 222 ? 15.412 -7.171 -17.778 1.00 84.31 222 THR A CA 1
ATOM 1736 C C . THR A 1 222 ? 15.446 -8.375 -16.838 1.00 84.31 222 THR A C 1
ATOM 1738 O O . THR A 1 222 ? 15.239 -9.498 -17.289 1.00 84.31 222 THR A O 1
ATOM 1741 N N . ALA A 1 223 ? 15.570 -8.131 -15.529 1.00 81.94 223 ALA A N 1
ATOM 1742 C CA . ALA A 1 223 ? 15.579 -9.168 -14.499 1.00 81.94 223 ALA A CA 1
ATOM 1743 C C . ALA A 1 223 ? 14.325 -10.066 -14.530 1.00 81.94 223 ALA A C 1
ATOM 1745 O O . ALA A 1 223 ? 14.422 -11.287 -14.447 1.00 81.94 223 ALA A O 1
ATOM 1746 N N . LEU A 1 224 ? 13.133 -9.475 -14.667 1.00 82.88 224 LEU A N 1
ATOM 1747 C CA . LEU A 1 224 ? 11.866 -10.218 -14.698 1.00 82.88 224 LEU A CA 1
ATOM 1748 C C . LEU A 1 224 ? 11.655 -10.997 -16.006 1.00 82.88 224 LEU A C 1
ATOM 1750 O O . LEU A 1 224 ? 10.991 -12.037 -16.007 1.00 82.88 224 LEU A O 1
ATOM 1754 N N . ASN A 1 225 ? 12.184 -10.494 -17.123 1.00 81.69 225 ASN A N 1
ATOM 1755 C CA . ASN A 1 225 ? 12.026 -11.127 -18.429 1.00 81.69 225 ASN A CA 1
ATOM 1756 C C . ASN A 1 225 ? 13.019 -12.281 -18.639 1.00 81.69 225 ASN A C 1
ATOM 1758 O O . ASN A 1 225 ? 12.644 -13.269 -19.264 1.00 81.69 225 ASN A O 1
ATOM 1762 N N . GLU A 1 226 ? 14.235 -12.206 -18.087 1.00 75.62 226 GLU A N 1
ATOM 1763 C CA . GLU A 1 226 ? 15.222 -13.298 -18.151 1.00 75.62 226 GLU A CA 1
ATOM 1764 C C . GLU A 1 226 ? 14.725 -14.572 -17.431 1.00 75.62 226 GLU A C 1
ATOM 1766 O O . GLU A 1 226 ? 14.830 -15.666 -17.995 1.00 75.62 226 GLU A O 1
ATOM 1771 N N . ASP A 1 227 ? 14.062 -14.429 -16.273 1.00 59.88 227 ASP A N 1
ATOM 1772 C CA . ASP A 1 227 ? 13.432 -15.529 -15.504 1.00 59.88 227 ASP A CA 1
ATOM 1773 C C . ASP A 1 227 ? 12.272 -16.203 -16.268 1.00 59.88 227 ASP A C 1
ATOM 1775 O O . ASP A 1 227 ? 11.994 -17.379 -16.073 1.00 59.88 227 ASP A O 1
ATOM 1779 N N . SER A 1 228 ? 11.608 -15.489 -17.187 1.00 56.38 228 SER A N 1
ATOM 1780 C CA . SER A 1 228 ? 10.458 -16.015 -17.948 1.00 56.38 228 SER A CA 1
ATOM 1781 C C . SER A 1 228 ? 10.855 -16.936 -19.117 1.00 56.38 228 SER A C 1
ATOM 1783 O O . SER A 1 228 ? 9.984 -17.508 -19.777 1.00 56.38 228 SER A O 1
ATOM 1785 N N . THR A 1 229 ? 12.155 -17.053 -19.405 1.00 49.88 229 THR A N 1
ATOM 1786 C CA . THR A 1 229 ? 12.715 -17.829 -20.530 1.00 49.88 229 THR A CA 1
ATOM 1787 C C . THR A 1 229 ? 13.331 -19.174 -20.126 1.00 49.88 229 THR A C 1
ATOM 1789 O O . THR A 1 229 ? 13.792 -19.903 -21.011 1.00 49.88 229 THR A O 1
ATOM 1792 N N . GLN A 1 230 ? 13.336 -19.509 -18.831 1.00 40.56 230 GLN A N 1
ATOM 1793 C CA . GLN A 1 230 ? 13.787 -20.798 -18.282 1.00 40.56 230 GLN A CA 1
ATOM 1794 C C . GLN A 1 230 ? 12.601 -21.649 -17.817 1.00 40.56 230 GLN A C 1
ATOM 1796 O O . GLN A 1 230 ? 12.694 -22.889 -17.973 1.00 40.56 230 GLN A O 1
#

Mean predicted aligned error: 5.97 Å

Nearest PDB structures (foldseek):
  3eco-assembly1_B  TM=8.424E-01  e=8.788E-01  Staphylococcus aureus subsp. aureus Mu50
  2x4h-assembly1_D  TM=5.073E-01  e=4.767E-01  Saccharolobus solfataricus P2
  5w1e-assembly1_A  TM=8.340E-01  e=3.282E+00  Streptomyces coelicolor A3(2)
  7clf-assembly1_A  TM=3.444E-01  e=4.767E-01  Serratia marcescens
  7wdq-assembly1_C  TM=2.548E-01  e=2.353E-01  Nisaea denitrificans DSM 18348

Solvent-accessible surface area (backbone atoms only — not comparable to full-atom values): 12658 Å² total; per-residue (Å²): 120,59,58,43,59,61,55,65,61,86,90,81,35,49,71,50,36,42,50,50,7,53,37,29,37,31,44,74,76,66,72,42,66,46,34,70,67,54,51,40,75,75,42,103,50,54,65,68,57,50,56,54,41,54,49,54,38,35,54,26,52,34,28,45,76,56,97,72,22,39,39,70,30,66,68,42,48,38,50,35,50,50,55,57,50,60,74,55,46,64,76,82,79,83,74,62,94,54,47,75,59,47,53,59,44,42,49,50,20,54,51,46,64,72,42,45,69,66,68,49,54,90,36,64,66,61,49,51,44,46,38,50,26,28,35,59,30,50,89,35,87,80,35,36,31,55,51,44,27,53,52,46,27,51,50,51,34,36,53,50,31,40,52,49,74,68,35,93,81,55,48,76,73,52,57,73,37,66,68,52,38,50,32,36,52,49,27,56,48,67,60,76,51,62,66,56,48,35,55,46,30,77,71,34,68,78,52,45,76,61,67,82,54,87,41,58,62,51,56,42,50,52,59,58,52,60,68,74,78,114

InterPro domains:
  IPR000835 MarR-type HTH domain [PF12802] (14-68)
  IPR036388 Winged helix-like DNA-binding domain superfamily [G3DSA:1.10.10.10] (11-124)
  IPR036390 Winged helix DNA-binding domain superfamily [SSF46785] (14-86)

Radius of gyration: 19.58 Å; Cα contacts (8 Å, |Δi|>4): 278; chains: 1; bounding box: 47×41×52 Å

Secondary structure (DSSP, 8-state):
---GGGGGS-S--HHHHHHHHHHHIIIIII---EEHHHHHHHSSS-HHHHHHHHHHHHHTTSEEEETTEEEE-HHHHHHHHHHHHHTT-SPPPP-STTHHHHHHHHHHHHHHHHHHHHHTTT-HHHHHHHHHHHHHHTT-TT--SHHHHHHHHHHHHHHHHHHHHTSTT--HHHHHSHHHHHHHHHHHHH---HHHHHHHHTT-HHHHTTTTS--HHHHHHHHHHHHTT-

Foldseek 3Di:
DAALLVLLDDDFFQLLLQLLLVLLCCVPVVVHFDALVRSCVPDPDDSVSSVVNLVVCVVNVQWDADPRTIHGDLLSLLVNLLSVLLVQLDQDDDDADCRVVSVLLNVLSVVCNVCSVVLSPVDVLLSVLLSVLSNVSNVPPQCGGPNSSSVVSLVVLLVVLQCQLPDPPNDLVQCVDSSNVSSLSSNSSSPPCVVVLRVVCVVDVVSVVPVPPPGSNNSSSVSNVVVVVD

Organism: NCBI:txid660522

pLDDT: mean 87.1, std 10.4, range [40.56, 97.81]

Sequence (230 aa):
MPSPATLLTPREGRTQTDILGELARAQFDEGEQLRQRELVDRLPHSKGAVSNNVGKLADTGLVVQEDHRYRIDEVALLDLYREHVDMYLARERADGPFDDELDAVNDQRTETKRQLPDLFAENELLVSVLATAFIDSTGASHLRTVPDVCHHADELVQHAAARIVTSETFSEDAIHNADVRTLLRLAVVLDRTRNGLARLAAREDVLAEYMPGNPPAQIMLTALNEDSTQ